Protein AF-A0A2R8VI80-F1 (afdb_monomer_lite)

Organism: Mus musculus (NCBI:txid10090)

pLDDT: mean 81.2, std 18.63, range [37.41, 98.62]

Radi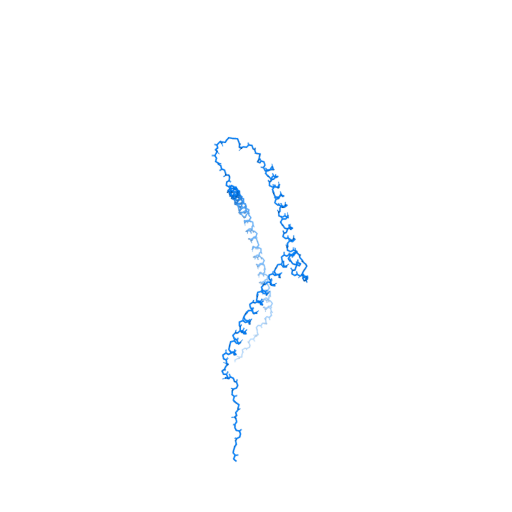us of gyration: 52.63 Å; chains: 1; bounding box: 128×107×123 Å

Foldseek 3Di:
DDDPDDDPPDPPDDPQDPVNVVVVVVVVVVVVVVVVVVVVVVVVVVVLVVLQVVFDDDPPDDDDSVRSVVSSVVVVVVVVVVVVVVVVVVVVVVVVCCVVVPPDVPPPDDDDDDDDDDDPCPVVVVVVVVVVVVVVVVVVVVVVVVVVVVVVVVVVVVVCVVCVVVVVVVVVVVVVVVVVVVVVVVVVVVVVVVVVVVVVVVPDDDDDDDDDDD

Sequence (214 aa):
MPGASVLYTDLANIPLTPETQRDQERRIRREIANSNERRRMQSINAGFQSLKTLIPHTDGEKLSKAAILQQTAEYIFSLEQEKTRLLQQNTQLKRFIQELSGSSPKRRRAEDKDEGIGSPDIWEDEKAEDLRREMIELRQQLDKERSVRMMLEEQVRSLEAHMYPEKLKVIAQQVQLQQQQEQVRLLHQEKLEREQQHLRTQLLPPPAPTHHPT

InterPro domains:
  IPR011598 Myc-type, basic helix-loop-helix (bHLH) domain [PF00010] (29-79)
  IPR011598 Myc-type, basic helix-loop-helix (bHLH) domain [PS50888] (28-79)
  IPR011598 Myc-type, basic helix-loop-helix (bHLH) domain [SM00353] (34-85)
  IPR036638 Helix-loop-helix DNA-binding domain superfamily [G3DSA:4.10.280.10] (28-104)
  IPR036638 Helix-loop-helix DNA-binding domain superfamily [SSF47459] (26-100)
  IPR052207 Max-like/E-box-binding transcription factors [PTHR15741] (19-191)

Secondary structure (DSSP, 8-state):
----------GGGPPPPHHHHHHHHHHHHHHHHHHHHHHHHHHHHHHHHHHHHHS---TT----HHHHHHHHHHHHHHHHHHHHHHHHHHHHHHHHHHHHTT--S--------------TTHHHHHHHHHHHHHHHHHHHHHHHHHHHHHHHHHHHHHHHHHHHHHHHHHHHHHHHHHHHHHHHHHHHHHHHHHHHHHHHHHTSPPPPP-PPP-

Structure (mmCIF, N/CA/C/O backbone):
data_AF-A0A2R8VI80-F1
#
_entry.id   AF-A0A2R8VI80-F1
#
loop_
_atom_site.group_PDB
_atom_site.id
_atom_site.type_symbol
_atom_site.label_atom_id
_atom_site.label_alt_id
_atom_site.label_comp_id
_atom_site.label_asym_id
_atom_site.label_entity_id
_atom_site.label_seq_id
_atom_site.pdbx_PDB_ins_code
_atom_site.Cartn_x
_atom_site.Cartn_y
_atom_site.Cartn_z
_atom_site.occupancy
_atom_site.B_iso_or_equiv
_atom_site.auth_seq_id
_atom_site.auth_comp_id
_atom_site.auth_asym_id
_atom_site.auth_atom_id
_atom_site.pdbx_PDB_model_num
ATOM 1 N N . MET A 1 1 ? 24.865 -42.168 -76.316 1.00 37.41 1 MET A N 1
ATOM 2 C CA . MET A 1 1 ? 25.932 -42.135 -75.293 1.00 37.41 1 MET A CA 1
ATOM 3 C C . MET A 1 1 ? 25.590 -41.059 -74.264 1.00 37.41 1 MET A C 1
ATOM 5 O O . MET A 1 1 ? 24.918 -40.109 -74.644 1.00 37.41 1 MET A O 1
ATOM 9 N N . PRO A 1 2 ? 25.900 -41.281 -72.980 1.00 47.97 2 PRO A N 1
ATOM 10 C CA . PRO A 1 2 ? 24.966 -41.099 -71.865 1.00 47.97 2 PRO A CA 1
ATOM 11 C C . PRO A 1 2 ? 25.239 -39.868 -70.981 1.00 47.97 2 PRO A C 1
ATOM 13 O O . PRO A 1 2 ? 26.355 -39.373 -70.933 1.00 47.97 2 PRO A O 1
ATOM 16 N N . GLY A 1 3 ? 24.210 -39.470 -70.222 1.00 48.09 3 GLY A N 1
ATOM 17 C CA . GLY A 1 3 ? 24.319 -39.111 -68.800 1.00 48.09 3 GLY A CA 1
ATOM 18 C C . GLY A 1 3 ? 24.975 -37.780 -68.424 1.00 48.09 3 GLY A C 1
ATOM 19 O O . GLY A 1 3 ? 26.157 -37.743 -68.105 1.00 48.09 3 GLY A O 1
ATOM 20 N N . ALA A 1 4 ? 24.173 -36.721 -68.281 1.00 48.31 4 ALA A N 1
ATOM 21 C CA . ALA A 1 4 ? 24.507 -35.607 -67.390 1.00 48.31 4 ALA A CA 1
ATOM 22 C C . ALA A 1 4 ? 23.927 -35.906 -65.997 1.00 48.31 4 ALA A C 1
ATOM 24 O O . ALA A 1 4 ? 22.873 -35.404 -65.608 1.00 48.31 4 ALA A O 1
ATOM 25 N N . SER A 1 5 ? 24.592 -36.807 -65.277 1.00 52.12 5 SER A N 1
ATOM 26 C CA . SER A 1 5 ? 24.318 -37.092 -63.871 1.00 52.12 5 SER A CA 1
ATOM 27 C C . SER A 1 5 ? 25.061 -36.087 -62.989 1.00 52.12 5 SER A C 1
ATOM 29 O O . SER A 1 5 ? 26.283 -36.038 -63.001 1.00 52.12 5 SER A O 1
ATOM 31 N N . VAL A 1 6 ? 24.278 -35.315 -62.232 1.00 55.53 6 VAL A N 1
ATOM 32 C CA . VAL A 1 6 ? 24.518 -34.872 -60.847 1.00 55.53 6 VAL A CA 1
ATOM 33 C C . VAL A 1 6 ? 25.923 -34.356 -60.506 1.00 55.53 6 VAL A C 1
ATOM 35 O O . VAL A 1 6 ? 26.818 -35.132 -60.201 1.00 55.53 6 VAL A O 1
ATOM 38 N N . LEU A 1 7 ? 26.040 -33.035 -60.354 1.00 49.44 7 LEU A N 1
ATOM 39 C CA . LEU A 1 7 ? 26.943 -32.415 -59.377 1.00 49.44 7 LEU A CA 1
ATOM 40 C C . LEU A 1 7 ? 26.192 -31.302 -58.631 1.00 49.44 7 LEU A C 1
ATOM 42 O O . LEU A 1 7 ? 26.477 -30.119 -58.781 1.00 49.44 7 LEU A O 1
ATOM 46 N N . TYR A 1 8 ? 25.206 -31.686 -57.815 1.00 45.94 8 TYR A N 1
ATOM 47 C CA . TYR A 1 8 ? 24.850 -30.883 -56.643 1.00 45.94 8 TYR A CA 1
ATOM 48 C C . TYR A 1 8 ? 25.925 -31.167 -55.591 1.00 45.94 8 TYR A C 1
ATOM 50 O O . TYR A 1 8 ? 25.788 -32.064 -54.766 1.00 45.94 8 TYR A O 1
ATOM 58 N N . THR A 1 9 ? 27.057 -30.478 -55.694 1.00 53.31 9 THR A N 1
ATOM 59 C CA . THR A 1 9 ? 28.090 -30.514 -54.659 1.00 53.31 9 THR A CA 1
ATOM 60 C C . THR A 1 9 ? 27.601 -29.725 -53.451 1.00 53.31 9 THR A C 1
ATOM 62 O O . THR A 1 9 ? 27.308 -28.534 -53.566 1.00 53.31 9 THR A O 1
ATOM 65 N N . ASP A 1 10 ? 27.518 -30.411 -52.312 1.00 50.94 10 ASP A N 1
ATOM 66 C CA . ASP A 1 10 ? 27.288 -29.891 -50.965 1.00 50.94 10 ASP A CA 1
ATOM 67 C C . ASP A 1 10 ? 28.039 -28.573 -50.695 1.00 50.94 10 ASP A C 1
ATOM 69 O O . ASP A 1 10 ? 29.215 -28.562 -50.331 1.00 50.94 10 ASP A O 1
ATOM 73 N N . LEU A 1 11 ? 27.337 -27.439 -50.785 1.00 53.38 11 LEU A N 1
ATOM 74 C CA . LEU A 1 11 ? 27.817 -26.145 -50.273 1.00 53.38 11 LEU A CA 1
ATOM 75 C C . LEU A 1 11 ? 27.832 -26.080 -48.733 1.00 53.38 11 LEU A C 1
ATOM 77 O O . LEU A 1 11 ? 28.237 -25.071 -48.161 1.00 53.38 11 LEU A O 1
ATOM 81 N N . ALA A 1 12 ? 27.387 -27.137 -48.050 1.00 55.59 12 ALA A N 1
ATOM 82 C CA . ALA A 1 12 ? 27.207 -27.156 -46.602 1.00 55.59 12 ALA A CA 1
ATOM 83 C C . ALA A 1 12 ? 28.490 -27.446 -45.803 1.00 55.59 12 ALA A C 1
ATOM 85 O O . ALA A 1 12 ? 28.441 -27.403 -44.577 1.00 55.59 12 ALA A O 1
ATOM 86 N N . ASN A 1 13 ? 29.625 -27.735 -46.455 1.00 53.22 13 ASN A N 1
ATOM 87 C CA . ASN A 1 13 ? 30.827 -28.190 -45.747 1.00 53.22 13 ASN A CA 1
ATOM 88 C C . ASN A 1 13 ? 32.146 -27.586 -46.260 1.00 53.22 13 ASN A C 1
ATOM 90 O O . ASN A 1 13 ? 33.187 -28.243 -46.251 1.00 53.22 13 ASN A O 1
ATOM 94 N N . ILE A 1 14 ? 32.122 -26.325 -46.706 1.00 63.19 14 ILE A N 1
ATOM 95 C CA . ILE A 1 14 ? 33.356 -25.573 -46.969 1.00 63.19 14 ILE A CA 1
ATOM 96 C C . ILE A 1 14 ? 33.983 -25.239 -45.605 1.00 63.19 14 ILE A C 1
ATOM 98 O O . ILE A 1 14 ? 33.348 -24.526 -44.822 1.00 63.19 14 ILE A O 1
ATOM 102 N N . PRO A 1 15 ? 35.196 -25.728 -45.279 1.00 59.28 15 PRO A N 1
ATOM 103 C CA . PRO A 1 15 ? 35.856 -25.371 -44.031 1.00 59.28 15 PRO A CA 1
ATOM 104 C C . PRO A 1 15 ? 36.034 -23.852 -43.984 1.00 59.28 15 PRO A C 1
ATOM 106 O O . PRO A 1 15 ? 36.714 -23.271 -44.831 1.00 59.28 15 PRO A O 1
ATOM 109 N N . LEU A 1 16 ? 35.385 -23.211 -43.005 1.00 60.22 16 LEU A N 1
ATOM 110 C CA . LEU A 1 16 ? 35.548 -21.786 -42.734 1.00 60.22 16 LEU A CA 1
ATOM 111 C C . LEU A 1 16 ? 37.045 -21.493 -42.626 1.00 60.22 16 LEU A C 1
ATOM 113 O O . LEU A 1 16 ? 37.738 -22.093 -41.800 1.00 60.22 16 LEU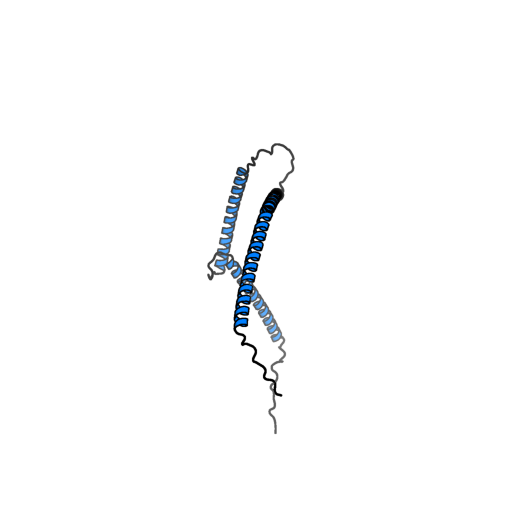 A O 1
ATOM 117 N N . THR A 1 17 ? 37.545 -20.580 -43.460 1.00 70.38 17 THR A N 1
ATOM 118 C CA . THR A 1 17 ? 38.925 -20.108 -43.346 1.00 70.38 17 THR A CA 1
ATOM 119 C C . THR A 1 17 ? 39.155 -19.599 -41.914 1.00 70.38 17 THR A C 1
ATOM 121 O O . THR A 1 17 ? 38.222 -19.058 -41.308 1.00 70.38 17 THR A O 1
ATOM 124 N N . PRO A 1 18 ? 40.366 -19.719 -41.340 1.00 72.81 18 PRO A N 1
ATOM 125 C CA . PRO A 1 18 ? 40.652 -19.257 -39.974 1.00 72.81 18 PRO A CA 1
ATOM 126 C C . PRO A 1 18 ? 40.250 -17.794 -39.720 1.00 72.81 18 PRO A C 1
ATOM 128 O O . PRO A 1 18 ? 39.972 -17.384 -38.597 1.00 72.81 18 PRO A O 1
ATOM 131 N N . GLU A 1 19 ? 40.196 -16.987 -40.776 1.00 71.25 19 GLU A N 1
ATOM 132 C CA . GLU A 1 19 ? 39.704 -15.615 -40.747 1.00 71.25 19 GLU A CA 1
ATOM 133 C C . GLU A 1 19 ? 38.183 -15.541 -40.544 1.00 71.25 19 GLU A C 1
ATOM 135 O O . GLU A 1 19 ? 37.725 -14.880 -39.614 1.00 71.25 19 GLU A O 1
ATOM 140 N N . THR A 1 20 ? 37.410 -16.331 -41.293 1.00 77.31 20 THR A N 1
ATOM 141 C CA . THR A 1 20 ? 35.951 -16.421 -41.122 1.00 77.31 20 THR A CA 1
ATOM 142 C C . THR A 1 20 ? 35.527 -17.060 -39.793 1.00 77.31 20 THR A C 1
ATOM 144 O O . THR A 1 20 ? 34.519 -16.646 -39.222 1.00 77.31 20 THR A O 1
ATOM 147 N N . GLN A 1 21 ? 36.315 -17.990 -39.232 1.00 82.00 21 GLN A N 1
ATOM 148 C CA . GLN A 1 21 ? 36.072 -18.532 -37.884 1.00 82.00 21 GLN A CA 1
ATOM 149 C C . GLN A 1 21 ? 36.236 -17.459 -36.799 1.00 82.00 21 GLN A C 1
ATOM 151 O O . GLN A 1 21 ? 35.388 -17.333 -35.914 1.00 82.00 21 GLN A O 1
ATOM 156 N N . ARG A 1 22 ? 37.287 -16.631 -36.892 1.00 84.06 22 ARG A N 1
ATOM 157 C CA . ARG A 1 22 ? 37.499 -15.498 -35.972 1.00 84.06 22 ARG A CA 1
ATOM 158 C C . ARG A 1 22 ? 36.383 -14.460 -36.087 1.00 84.06 22 ARG A C 1
ATOM 160 O O . ARG A 1 22 ? 35.964 -13.902 -35.072 1.00 84.06 22 ARG A O 1
ATOM 167 N N . ASP A 1 23 ? 35.876 -14.215 -37.290 1.00 89.56 23 ASP A N 1
ATOM 168 C CA . ASP A 1 23 ? 34.748 -13.304 -37.502 1.00 89.56 23 ASP A CA 1
ATOM 169 C C . ASP A 1 23 ? 33.430 -13.868 -36.963 1.00 89.56 23 ASP A C 1
ATOM 171 O O . ASP A 1 23 ? 32.660 -13.137 -36.331 1.00 89.56 23 ASP A O 1
ATOM 175 N N . GLN A 1 24 ? 33.193 -15.172 -37.121 1.00 91.62 24 GLN A N 1
ATOM 176 C CA . GLN A 1 24 ? 32.055 -15.861 -36.516 1.00 91.62 24 GLN A CA 1
ATOM 177 C C . GLN A 1 24 ? 32.124 -15.804 -34.985 1.00 91.62 24 GLN A C 1
ATOM 179 O O . GLN A 1 24 ? 31.128 -15.485 -34.338 1.00 91.62 24 GLN A O 1
ATOM 184 N N . GLU A 1 25 ? 33.298 -16.013 -34.390 1.00 94.06 25 GLU A N 1
ATOM 185 C CA . GLU A 1 25 ? 33.482 -15.899 -32.943 1.00 94.06 25 GLU A CA 1
ATOM 186 C C . GLU A 1 25 ? 33.261 -14.461 -32.447 1.00 94.06 25 GLU A C 1
ATOM 188 O O . GLU A 1 25 ? 32.567 -14.235 -31.450 1.00 94.06 25 GLU A O 1
ATOM 193 N N . ARG A 1 26 ? 33.776 -13.455 -33.169 1.00 95.25 26 ARG A N 1
ATOM 194 C CA . ARG A 1 26 ? 33.495 -12.038 -32.875 1.00 95.25 26 ARG A CA 1
ATOM 195 C C . ARG A 1 26 ? 32.004 -11.737 -32.951 1.00 95.25 26 ARG A C 1
ATOM 197 O O . ARG A 1 26 ? 31.494 -11.000 -32.107 1.00 95.25 26 ARG A O 1
ATOM 204 N N . ARG A 1 27 ? 31.302 -12.294 -33.938 1.00 96.00 27 ARG A N 1
ATOM 205 C CA . ARG A 1 27 ? 29.853 -12.144 -34.089 1.00 96.00 27 ARG A CA 1
ATOM 206 C C . ARG A 1 27 ? 29.105 -12.769 -32.913 1.00 96.00 27 ARG A C 1
ATOM 208 O O . ARG A 1 27 ? 28.294 -12.077 -32.306 1.00 96.00 27 ARG A O 1
ATOM 215 N N . ILE A 1 28 ? 29.447 -13.997 -32.524 1.00 96.56 28 ILE A N 1
ATOM 216 C CA . ILE A 1 28 ? 28.847 -14.682 -31.368 1.00 96.56 28 ILE A CA 1
ATOM 217 C C . ILE A 1 28 ? 29.059 -13.868 -30.085 1.00 96.56 28 ILE A C 1
ATOM 219 O O . ILE A 1 28 ? 28.111 -13.625 -29.339 1.00 96.56 28 ILE A O 1
ATOM 223 N N . ARG A 1 29 ? 30.275 -13.361 -29.837 1.00 97.38 29 ARG A N 1
ATOM 224 C CA . ARG A 1 29 ? 30.560 -12.515 -28.662 1.00 97.38 29 ARG A CA 1
ATOM 225 C C . ARG A 1 29 ? 29.697 -11.249 -28.637 1.00 97.38 29 ARG A C 1
ATOM 227 O O . ARG A 1 29 ? 29.176 -10.886 -27.582 1.00 97.38 29 ARG A O 1
ATOM 234 N N . ARG A 1 30 ? 29.505 -10.594 -29.789 1.00 97.50 30 ARG A N 1
ATOM 235 C CA . ARG A 1 30 ? 28.609 -9.429 -29.909 1.00 97.50 30 ARG A CA 1
ATOM 236 C C . ARG A 1 30 ? 27.149 -9.807 -29.666 1.00 97.50 30 ARG A C 1
ATOM 238 O O . ARG A 1 30 ? 26.444 -9.074 -28.981 1.00 97.50 30 ARG A O 1
ATOM 245 N N . GLU A 1 31 ? 26.692 -10.941 -30.188 1.00 97.62 31 GLU A N 1
ATOM 246 C CA . GLU A 1 31 ? 25.321 -11.425 -29.992 1.00 97.62 31 GLU A CA 1
ATOM 247 C C . GLU A 1 31 ? 25.033 -11.733 -28.514 1.00 97.62 31 GLU A C 1
ATOM 249 O O . GLU A 1 31 ? 23.993 -11.323 -27.995 1.00 97.62 31 GLU A O 1
ATOM 254 N N . ILE A 1 32 ? 25.983 -12.348 -27.802 1.00 97.38 32 ILE A N 1
ATOM 255 C CA . ILE A 1 32 ? 25.888 -12.584 -26.354 1.00 97.38 32 ILE A CA 1
ATOM 256 C C . ILE A 1 32 ? 25.825 -11.257 -25.588 1.00 97.38 32 ILE A C 1
ATOM 258 O O . ILE A 1 32 ? 24.958 -11.092 -24.728 1.00 97.38 32 ILE A O 1
ATOM 262 N N . ALA A 1 33 ? 26.694 -10.294 -25.914 1.00 98.12 33 ALA A N 1
ATOM 263 C CA . ALA A 1 33 ? 26.689 -8.975 -25.277 1.00 98.12 33 ALA A CA 1
ATOM 264 C C . ALA A 1 33 ? 25.355 -8.235 -25.497 1.00 98.12 33 ALA A C 1
ATOM 266 O O . ALA A 1 33 ? 24.762 -7.727 -24.546 1.00 98.12 33 ALA A O 1
ATOM 267 N N . ASN A 1 34 ? 24.829 -8.251 -26.725 1.00 98.56 34 ASN A N 1
ATOM 268 C CA . ASN A 1 34 ? 23.541 -7.641 -27.066 1.00 98.56 34 ASN A CA 1
ATOM 269 C C . ASN A 1 34 ? 22.368 -8.323 -26.351 1.00 98.56 34 ASN A C 1
ATOM 271 O O . ASN A 1 34 ? 21.439 -7.658 -25.889 1.00 98.56 34 ASN A O 1
ATOM 275 N N . SER A 1 35 ? 22.403 -9.654 -26.255 1.00 98.50 35 SER A N 1
ATOM 276 C CA . SER A 1 35 ? 21.412 -10.437 -25.514 1.00 98.50 35 SER A CA 1
ATOM 277 C C . SER A 1 35 ? 21.417 -10.078 -24.024 1.00 98.50 35 SER A C 1
ATOM 279 O O . SER A 1 35 ? 20.357 -9.873 -23.425 1.00 98.50 35 SER A O 1
ATOM 281 N N . ASN A 1 36 ? 22.606 -9.913 -23.437 1.00 98.56 36 ASN A N 1
ATOM 282 C CA . ASN A 1 36 ? 22.758 -9.497 -22.048 1.00 98.56 36 ASN A CA 1
ATOM 283 C C . ASN A 1 36 ? 22.201 -8.081 -21.810 1.00 98.56 36 ASN A C 1
ATOM 285 O O . ASN A 1 36 ? 21.366 -7.902 -20.923 1.00 98.56 36 ASN A O 1
ATOM 289 N N . GLU A 1 37 ? 22.540 -7.099 -22.654 1.00 98.44 37 GLU A N 1
ATOM 290 C CA . GLU A 1 37 ? 22.018 -5.732 -22.492 1.00 98.44 37 GLU A CA 1
ATOM 291 C C . GLU A 1 37 ? 20.495 -5.670 -22.664 1.00 98.44 37 GLU A C 1
ATOM 293 O O . GLU A 1 37 ? 19.808 -4.972 -21.917 1.00 98.44 37 GLU A O 1
ATOM 298 N N . ARG A 1 38 ? 19.924 -6.462 -23.583 1.00 98.62 38 ARG A N 1
ATOM 299 C CA . ARG A 1 38 ? 18.464 -6.572 -23.718 1.00 98.62 38 ARG A CA 1
ATOM 300 C C . ARG A 1 38 ? 17.825 -7.070 -22.423 1.00 98.62 38 ARG A C 1
ATOM 302 O O . ARG A 1 38 ? 16.834 -6.490 -21.981 1.00 98.62 38 ARG A O 1
ATOM 309 N N . ARG A 1 39 ? 18.394 -8.107 -21.804 1.00 98.62 39 ARG A N 1
ATOM 310 C CA . ARG A 1 39 ? 17.915 -8.643 -20.522 1.00 98.62 39 ARG A CA 1
ATOM 311 C C . ARG A 1 39 ? 18.034 -7.605 -19.406 1.00 98.62 39 ARG A C 1
ATOM 313 O O . ARG A 1 39 ? 17.084 -7.411 -18.650 1.00 98.62 39 ARG A O 1
ATOM 320 N N . ARG A 1 40 ? 19.167 -6.903 -19.327 1.00 98.56 40 ARG A N 1
ATOM 321 C CA . ARG A 1 40 ? 19.378 -5.807 -18.374 1.00 98.56 40 ARG A CA 1
ATOM 322 C C . ARG A 1 40 ? 18.312 -4.723 -18.540 1.00 98.56 40 ARG A C 1
ATOM 324 O O . ARG A 1 40 ? 17.666 -4.349 -17.564 1.00 98.56 40 ARG A O 1
ATOM 331 N N . MET A 1 41 ? 18.070 -4.272 -19.770 1.00 98.50 41 MET A N 1
ATOM 332 C CA . MET A 1 41 ? 17.074 -3.242 -20.067 1.00 98.50 41 MET A CA 1
ATOM 333 C C . MET A 1 41 ? 15.644 -3.701 -19.749 1.00 98.50 41 MET A C 1
ATOM 335 O O . MET A 1 41 ? 14.851 -2.915 -19.233 1.00 98.50 41 MET A O 1
ATOM 339 N N . GLN A 1 42 ? 15.310 -4.971 -20.005 1.00 98.38 42 GLN A N 1
ATOM 340 C CA . GLN A 1 42 ? 14.025 -5.565 -19.613 1.00 98.38 42 GLN A CA 1
ATOM 341 C C . GLN A 1 42 ? 13.834 -5.554 -18.094 1.00 98.38 42 GLN A C 1
ATOM 343 O O . GLN A 1 42 ? 12.780 -5.127 -17.631 1.00 98.38 42 GLN A O 1
ATOM 348 N N . SER A 1 43 ? 14.854 -5.954 -17.329 1.00 98.50 43 SER A N 1
ATOM 349 C CA . SER A 1 43 ? 14.819 -5.927 -15.861 1.00 98.50 43 SER A CA 1
ATOM 350 C C . SER A 1 43 ? 14.624 -4.506 -15.322 1.00 98.50 43 SER A C 1
ATOM 352 O O . SER A 1 43 ? 13.739 -4.264 -14.503 1.00 98.50 43 SER A O 1
ATOM 354 N N . ILE A 1 44 ? 15.367 -3.533 -15.860 1.00 98.25 44 ILE A N 1
ATOM 355 C CA . ILE A 1 44 ? 15.208 -2.118 -15.495 1.00 98.25 44 ILE A CA 1
ATOM 356 C C . ILE A 1 44 ? 13.783 -1.640 -15.798 1.00 98.25 44 ILE A C 1
ATOM 358 O O . ILE A 1 44 ? 13.149 -1.012 -14.954 1.00 98.25 44 ILE A O 1
ATOM 362 N N . ASN A 1 45 ? 13.255 -1.945 -16.986 1.00 97.88 45 ASN A N 1
ATOM 363 C CA . ASN A 1 45 ? 11.900 -1.546 -17.364 1.00 97.88 45 ASN A CA 1
ATOM 364 C C . ASN A 1 45 ? 10.833 -2.198 -16.475 1.00 97.88 45 ASN A C 1
ATOM 366 O O . ASN A 1 45 ? 9.868 -1.526 -16.125 1.00 97.88 45 ASN A O 1
ATOM 370 N N . ALA A 1 46 ? 11.014 -3.461 -16.081 1.00 98.12 46 ALA A N 1
ATOM 371 C CA . ALA A 1 46 ? 10.137 -4.123 -15.121 1.00 98.12 46 ALA A CA 1
ATOM 372 C C . ALA A 1 46 ? 10.166 -3.407 -13.761 1.00 98.12 46 ALA A C 1
ATOM 374 O O . ALA A 1 46 ? 9.110 -3.099 -13.218 1.00 98.12 46 ALA A O 1
ATOM 375 N N . GLY A 1 47 ? 11.355 -3.038 -13.270 1.00 98.19 47 GLY A N 1
ATOM 376 C CA . GLY A 1 47 ? 11.509 -2.250 -12.044 1.00 98.19 47 GLY A CA 1
ATOM 377 C C . GLY A 1 47 ? 10.764 -0.912 -12.087 1.00 98.19 47 GLY A C 1
ATOM 378 O O . GLY A 1 47 ? 10.085 -0.561 -11.126 1.00 98.19 47 GLY A O 1
ATOM 379 N N . PHE A 1 48 ? 10.807 -0.197 -13.218 1.00 97.94 48 PHE A N 1
ATOM 380 C CA . PHE A 1 48 ? 10.026 1.033 -13.405 1.00 97.94 48 PHE A CA 1
ATOM 381 C C . PHE A 1 48 ? 8.512 0.800 -13.341 1.00 97.94 48 PHE A C 1
ATOM 383 O O . PHE A 1 48 ? 7.802 1.639 -12.791 1.00 97.94 48 PHE A O 1
ATOM 390 N N . GLN A 1 49 ? 8.010 -0.314 -13.884 1.00 95.94 49 GLN A N 1
ATOM 391 C CA . GLN A 1 49 ? 6.582 -0.635 -13.795 1.00 95.94 49 GLN A CA 1
ATOM 392 C C . GLN A 1 49 ? 6.173 -0.964 -12.361 1.00 95.94 49 GLN A C 1
ATOM 394 O O . GLN A 1 49 ? 5.174 -0.433 -11.887 1.00 95.94 49 GLN A O 1
ATOM 399 N N . SER A 1 50 ? 6.968 -1.760 -11.641 1.00 96.81 50 SER A N 1
ATOM 400 C CA . SER A 1 50 ? 6.712 -2.034 -10.223 1.00 96.81 50 SER A CA 1
ATOM 401 C C . SER A 1 50 ? 6.723 -0.751 -9.396 1.00 96.81 50 SER A C 1
ATOM 403 O O . SER A 1 50 ? 5.813 -0.522 -8.607 1.00 96.81 50 SER A O 1
ATOM 405 N N . LEU A 1 51 ? 7.702 0.131 -9.615 1.00 97.25 51 LEU A N 1
ATOM 406 C CA . LEU A 1 51 ? 7.784 1.399 -8.893 1.00 97.25 51 LEU A CA 1
ATOM 407 C C . LEU A 1 51 ? 6.560 2.282 -9.148 1.00 97.25 51 LEU A C 1
ATOM 409 O O . LEU A 1 51 ? 5.998 2.842 -8.212 1.00 97.25 51 LEU A O 1
ATOM 413 N N . LYS A 1 52 ? 6.107 2.345 -10.403 1.00 96.31 52 LYS A N 1
ATOM 414 C CA . LYS A 1 52 ? 4.900 3.078 -10.777 1.00 96.31 52 LYS A CA 1
ATOM 415 C C . LYS A 1 52 ? 3.679 2.614 -9.978 1.00 96.31 52 LYS A C 1
ATOM 417 O O . LYS A 1 52 ? 2.925 3.453 -9.517 1.00 96.31 52 LYS A O 1
ATOM 422 N N . THR A 1 53 ? 3.506 1.312 -9.750 1.00 95.00 53 THR A N 1
ATOM 423 C CA . THR A 1 53 ? 2.355 0.800 -8.973 1.00 95.00 53 THR A CA 1
ATOM 424 C C . THR A 1 53 ? 2.335 1.212 -7.496 1.00 95.00 53 THR A C 1
ATOM 426 O O . THR A 1 53 ? 1.288 1.113 -6.866 1.00 95.00 53 THR A O 1
ATOM 429 N N . LEU A 1 54 ? 3.460 1.674 -6.939 1.00 95.69 54 LEU A N 1
ATOM 430 C CA . LEU A 1 54 ? 3.584 2.046 -5.523 1.00 95.69 54 LEU A CA 1
ATOM 431 C C . LEU A 1 54 ? 3.371 3.539 -5.260 1.00 95.69 54 LEU A C 1
ATOM 433 O O . LEU A 1 54 ? 3.199 3.936 -4.107 1.00 95.69 54 LEU A O 1
ATOM 437 N N . ILE A 1 55 ? 3.417 4.364 -6.305 1.00 95.50 55 ILE A N 1
ATOM 438 C CA . ILE A 1 55 ? 3.188 5.805 -6.202 1.00 95.50 55 ILE A CA 1
ATOM 439 C C . ILE A 1 55 ? 1.715 6.125 -6.486 1.00 95.50 55 ILE A C 1
ATOM 441 O O . ILE A 1 55 ? 1.101 5.449 -7.312 1.00 95.50 55 ILE A O 1
ATOM 445 N N . PRO A 1 56 ? 1.119 7.142 -5.844 1.00 94.38 56 PRO A N 1
ATOM 446 C CA . PRO A 1 56 ? -0.239 7.574 -6.161 1.00 94.38 56 PRO A CA 1
ATOM 447 C C . PRO A 1 56 ? -0.328 8.081 -7.608 1.00 94.38 56 PRO A C 1
ATOM 449 O O . PRO A 1 56 ? 0.318 9.061 -7.964 1.00 94.38 56 PRO A O 1
ATOM 452 N N . HIS A 1 57 ? -1.119 7.414 -8.445 1.00 91.00 57 HIS A N 1
ATOM 453 C CA . HIS A 1 57 ? -1.382 7.801 -9.834 1.00 91.00 57 HIS A CA 1
ATOM 454 C C . HIS A 1 57 ? -2.719 7.208 -10.291 1.00 91.00 57 HIS A C 1
ATOM 456 O O . HIS A 1 57 ? -3.313 6.388 -9.587 1.00 91.00 57 HIS A O 1
ATOM 462 N N . THR A 1 58 ? -3.210 7.621 -11.458 1.00 87.75 58 THR A N 1
ATOM 463 C CA . THR A 1 58 ? -4.459 7.075 -12.008 1.00 87.75 58 THR A CA 1
ATOM 464 C C . THR A 1 58 ? -4.211 5.808 -12.832 1.00 87.75 58 THR A C 1
ATOM 466 O O . THR A 1 58 ? -3.226 5.703 -13.572 1.00 87.75 58 THR A O 1
ATOM 469 N N . ASP A 1 59 ? -5.106 4.821 -12.723 1.00 77.94 59 ASP A N 1
ATOM 470 C CA . ASP A 1 59 ? -4.993 3.579 -13.490 1.00 77.94 59 ASP A CA 1
ATOM 471 C C . ASP A 1 59 ? -5.019 3.864 -14.997 1.00 77.94 59 ASP A C 1
ATOM 473 O O . ASP A 1 59 ? -5.890 4.556 -15.521 1.00 77.94 59 ASP A O 1
ATOM 477 N N . GLY A 1 60 ? -4.030 3.325 -15.713 1.00 80.31 60 GLY A N 1
ATOM 478 C CA . GLY A 1 60 ? -3.863 3.558 -17.151 1.00 80.31 60 GLY A CA 1
ATOM 479 C C . GLY A 1 60 ? -3.110 4.843 -17.523 1.00 80.31 60 GLY A C 1
ATOM 480 O O . GLY A 1 60 ? -2.804 5.042 -18.701 1.00 80.31 60 GLY A O 1
ATOM 481 N N . GLU A 1 61 ? -2.723 5.677 -16.555 1.00 89.62 61 GLU A N 1
ATOM 482 C CA . GLU A 1 61 ? -1.926 6.882 -16.798 1.00 89.62 61 GLU A CA 1
ATOM 483 C C . GLU A 1 61 ? -0.539 6.548 -17.354 1.00 89.62 61 GLU A C 1
ATOM 485 O O . GLU A 1 61 ? 0.140 5.636 -16.881 1.00 89.62 61 GLU A O 1
ATOM 490 N N . LYS A 1 62 ? -0.067 7.282 -18.365 1.00 92.25 62 LYS A N 1
ATOM 491 C CA . LYS A 1 62 ? 1.262 7.059 -18.953 1.00 92.25 62 LYS A CA 1
ATOM 492 C C . LYS A 1 62 ? 2.289 8.000 -18.331 1.00 92.25 62 LYS A C 1
ATOM 494 O O . LYS A 1 62 ? 2.438 9.133 -18.771 1.00 92.25 62 LYS A O 1
ATOM 499 N N . LEU A 1 63 ? 3.046 7.493 -17.360 1.00 93.75 63 LEU A N 1
ATOM 500 C CA . LEU A 1 63 ? 4.160 8.219 -16.750 1.00 93.75 63 LEU A CA 1
ATOM 501 C C . LEU A 1 63 ? 5.484 7.918 -17.463 1.00 93.75 63 LEU A C 1
ATOM 503 O O . LEU A 1 63 ? 5.787 6.772 -17.806 1.00 93.75 63 LEU A O 1
ATOM 507 N N . SER A 1 64 ? 6.289 8.960 -17.677 1.00 96.94 64 SER A N 1
ATOM 508 C CA . SER A 1 64 ? 7.662 8.817 -18.166 1.00 96.94 64 SER A CA 1
ATOM 509 C C . SER A 1 64 ? 8.582 8.299 -17.053 1.00 96.94 64 SER A C 1
ATOM 511 O O . SER A 1 64 ? 8.273 8.428 -15.870 1.00 96.94 64 SER A O 1
ATOM 513 N N . LYS A 1 65 ? 9.756 7.751 -17.405 1.00 97.62 65 LYS A N 1
ATOM 514 C CA . LYS A 1 65 ? 10.745 7.298 -16.405 1.00 97.62 65 LYS A CA 1
ATOM 515 C C . LYS A 1 65 ? 11.161 8.422 -15.452 1.00 97.62 65 LYS A C 1
ATOM 517 O O . LYS A 1 65 ? 11.263 8.192 -14.255 1.00 97.62 65 LYS A O 1
ATOM 522 N N . ALA A 1 66 ? 11.364 9.631 -15.976 1.00 97.94 66 ALA A N 1
ATOM 523 C CA . ALA A 1 66 ? 11.697 10.797 -15.163 1.00 97.94 66 ALA A CA 1
ATOM 524 C C . ALA A 1 66 ? 10.546 11.179 -14.220 1.00 97.94 66 ALA A C 1
ATOM 526 O O . ALA A 1 66 ? 10.792 11.423 -13.045 1.00 97.94 66 ALA A O 1
ATOM 527 N N . ALA A 1 67 ? 9.300 11.156 -14.706 1.00 97.44 67 ALA A N 1
ATOM 528 C CA . ALA A 1 67 ? 8.131 11.440 -13.876 1.00 97.44 67 ALA A CA 1
ATOM 529 C C . ALA A 1 67 ? 7.966 10.412 -12.749 1.00 97.44 67 ALA A C 1
ATOM 531 O O . ALA A 1 67 ? 7.740 10.806 -11.612 1.00 97.44 67 ALA A O 1
ATOM 532 N N . ILE A 1 68 ? 8.151 9.116 -13.036 1.00 97.88 68 ILE A N 1
ATOM 533 C CA . ILE A 1 68 ? 8.113 8.059 -12.013 1.00 97.88 68 ILE A CA 1
ATOM 534 C C . ILE A 1 68 ? 9.156 8.338 -10.926 1.00 97.88 68 ILE A C 1
ATOM 536 O O . ILE A 1 68 ? 8.821 8.292 -9.748 1.00 97.88 68 ILE A O 1
ATOM 540 N N . LEU A 1 69 ? 10.401 8.657 -11.297 1.00 98.44 69 LEU A N 1
ATOM 541 C CA . LEU A 1 69 ? 11.458 8.950 -10.320 1.00 98.44 69 LEU A CA 1
ATOM 542 C C . LEU A 1 69 ? 11.146 10.199 -9.489 1.00 98.44 69 LEU A C 1
ATOM 544 O O . LEU A 1 69 ? 11.303 10.166 -8.272 1.00 98.44 69 LEU A O 1
ATOM 548 N N . GLN A 1 70 ? 10.677 11.267 -10.135 1.00 98.00 70 GLN A N 1
ATOM 549 C CA . GLN A 1 70 ? 10.340 12.522 -9.469 1.00 98.00 70 GLN A CA 1
ATOM 550 C C . GLN A 1 70 ? 9.185 12.338 -8.476 1.00 98.00 70 GLN A C 1
ATOM 552 O O . GLN A 1 70 ? 9.337 12.647 -7.297 1.00 98.00 70 GLN A O 1
ATOM 557 N N . GLN A 1 71 ? 8.070 11.751 -8.923 1.00 97.56 71 GLN A N 1
ATOM 558 C CA . GLN A 1 71 ? 6.913 11.479 -8.068 1.00 97.56 71 GLN A CA 1
ATOM 559 C C . GLN A 1 71 ? 7.261 10.511 -6.936 1.00 97.56 71 GLN A C 1
ATOM 561 O O . GLN A 1 71 ? 6.787 10.679 -5.820 1.00 97.56 71 GLN A O 1
ATOM 566 N N . THR A 1 72 ? 8.126 9.523 -7.188 1.00 98.31 72 THR A N 1
ATOM 567 C CA . THR A 1 72 ? 8.619 8.625 -6.132 1.00 98.31 72 THR A CA 1
ATOM 568 C C . THR A 1 72 ? 9.376 9.401 -5.059 1.00 98.31 72 THR A C 1
ATOM 570 O O . THR A 1 72 ? 9.121 9.197 -3.876 1.00 98.31 72 THR A O 1
ATOM 573 N N . ALA A 1 73 ? 10.297 10.286 -5.447 1.00 98.38 73 ALA A N 1
ATOM 574 C CA . ALA A 1 73 ? 11.077 11.072 -4.494 1.00 98.38 73 ALA A CA 1
ATOM 575 C C . ALA A 1 73 ? 10.184 12.006 -3.662 1.00 98.38 73 ALA A C 1
ATOM 577 O O . ALA A 1 73 ? 10.313 12.059 -2.439 1.00 98.38 73 ALA A O 1
ATOM 578 N N . GLU A 1 74 ? 9.238 12.687 -4.311 1.00 97.88 74 GLU A N 1
ATOM 579 C CA . GLU A 1 74 ? 8.246 13.536 -3.643 1.00 97.88 74 GLU A CA 1
ATOM 580 C C . GLU A 1 74 ? 7.358 12.729 -2.692 1.00 97.88 74 GLU A C 1
ATOM 582 O O . GLU A 1 74 ? 7.115 13.148 -1.558 1.00 97.88 74 GLU A O 1
ATOM 587 N N . TYR A 1 75 ? 6.920 11.541 -3.116 1.00 98.38 75 TYR A N 1
ATOM 588 C CA . TYR A 1 75 ? 6.077 10.681 -2.300 1.00 98.38 75 TYR A CA 1
ATOM 589 C C . TYR A 1 75 ? 6.824 10.157 -1.070 1.00 98.38 75 TYR A C 1
ATOM 591 O O . TYR A 1 75 ? 6.296 10.255 0.036 1.00 98.38 75 TYR A O 1
ATOM 599 N N . ILE A 1 76 ? 8.075 9.707 -1.217 1.00 98.38 76 ILE A N 1
ATOM 600 C CA . ILE A 1 76 ? 8.928 9.320 -0.079 1.00 98.38 76 ILE A CA 1
ATOM 601 C C . ILE A 1 76 ? 9.060 10.486 0.907 1.00 98.38 76 ILE A C 1
ATOM 603 O O . ILE A 1 76 ? 8.787 10.312 2.093 1.00 98.38 76 ILE A O 1
ATOM 607 N N . PHE A 1 77 ? 9.385 11.687 0.422 1.00 98.50 77 PHE A N 1
ATOM 608 C CA . PHE A 1 77 ? 9.507 12.873 1.272 1.00 98.50 77 PHE A CA 1
ATOM 609 C C . PHE A 1 77 ? 8.193 13.218 1.996 1.00 98.50 77 PHE A C 1
ATOM 611 O O . PHE A 1 77 ? 8.200 13.632 3.159 1.00 98.50 77 PHE A O 1
ATOM 618 N N . SER A 1 78 ? 7.045 13.041 1.338 1.00 98.12 78 SER A N 1
ATOM 619 C CA . SER A 1 78 ? 5.734 13.247 1.964 1.00 98.12 78 SER A CA 1
ATOM 620 C C . SER A 1 78 ? 5.453 12.225 3.073 1.00 98.12 78 SER A C 1
ATOM 622 O O . SER A 1 78 ? 5.065 12.612 4.177 1.00 98.12 78 SER A O 1
ATOM 624 N N . LEU A 1 79 ? 5.751 10.943 2.830 1.00 98.38 79 LEU A N 1
ATOM 625 C CA . LEU A 1 79 ? 5.587 9.865 3.806 1.00 98.38 79 LEU A CA 1
ATOM 626 C C . LEU A 1 79 ? 6.511 10.049 5.016 1.00 98.38 79 LEU A C 1
ATOM 628 O O . LEU A 1 79 ? 6.115 9.777 6.149 1.00 98.38 79 LEU A O 1
ATOM 632 N N . GLU A 1 80 ? 7.735 10.536 4.812 1.00 98.31 80 GLU A N 1
ATOM 633 C CA . GLU A 1 80 ? 8.680 10.826 5.897 1.00 98.31 80 GLU A CA 1
ATOM 634 C C . GLU A 1 80 ? 8.196 11.967 6.805 1.00 98.31 80 GLU A C 1
ATOM 636 O O . GLU A 1 80 ? 8.280 11.874 8.040 1.00 98.31 80 GLU A O 1
ATOM 641 N N . GLN A 1 81 ? 7.639 13.026 6.214 1.00 97.88 81 GLN A N 1
ATOM 642 C CA . GLN A 1 81 ? 7.031 14.124 6.967 1.00 97.88 81 GLN A CA 1
ATOM 643 C C . GLN A 1 81 ? 5.796 13.654 7.738 1.00 97.88 81 GLN A C 1
ATOM 645 O O . GLN A 1 81 ? 5.653 13.962 8.925 1.00 97.88 81 GLN A O 1
ATOM 650 N N . GLU A 1 82 ? 4.927 12.869 7.099 1.00 97.88 82 GLU A N 1
ATOM 651 C CA . GLU A 1 82 ? 3.732 12.323 7.738 1.00 97.88 82 GLU A CA 1
ATOM 652 C C . GLU A 1 82 ? 4.089 11.381 8.892 1.00 97.88 82 GLU A C 1
ATOM 654 O O . GLU A 1 82 ? 3.559 11.531 9.994 1.00 97.88 82 GLU A O 1
ATOM 659 N N . LYS A 1 83 ? 5.069 10.491 8.704 1.00 97.88 83 LYS A N 1
ATOM 660 C CA . LYS A 1 83 ? 5.612 9.639 9.770 1.00 97.88 83 LYS A CA 1
ATOM 661 C C . LYS A 1 83 ? 6.077 10.468 10.964 1.00 97.88 83 LYS A C 1
ATOM 663 O O . LYS A 1 83 ? 5.741 10.146 12.103 1.00 97.88 83 LYS A O 1
ATOM 668 N N . THR A 1 84 ? 6.831 11.539 10.722 1.00 97.12 84 THR A N 1
ATOM 669 C CA . THR A 1 84 ? 7.320 12.427 11.789 1.00 97.12 84 THR A CA 1
ATOM 670 C C . THR A 1 84 ? 6.161 13.088 12.537 1.00 97.12 84 THR A C 1
ATOM 672 O O . THR A 1 84 ? 6.140 13.089 13.770 1.00 97.12 84 THR A O 1
ATOM 675 N N . ARG A 1 85 ? 5.155 13.585 11.811 1.00 98.25 85 ARG A N 1
ATOM 676 C CA . ARG A 1 85 ? 3.946 14.179 12.397 1.00 98.25 85 ARG A CA 1
ATOM 677 C C . ARG A 1 85 ? 3.167 13.167 13.245 1.00 98.25 85 ARG A C 1
ATOM 679 O O . ARG A 1 85 ? 2.815 13.473 14.384 1.00 98.25 85 ARG A O 1
ATOM 686 N N . LEU A 1 86 ? 2.945 11.957 12.731 1.00 97.94 86 LEU A N 1
ATOM 687 C CA . LEU A 1 86 ? 2.244 10.885 13.444 1.00 97.94 86 LEU A CA 1
ATOM 688 C C . LEU A 1 86 ? 3.004 10.437 14.700 1.00 97.94 86 LEU A C 1
ATOM 690 O O . LEU A 1 86 ? 2.390 10.171 15.732 1.00 97.94 86 LEU A O 1
ATOM 694 N N . LEU A 1 87 ? 4.338 10.388 14.659 1.00 97.19 87 LEU A N 1
ATOM 695 C CA . LEU A 1 87 ? 5.162 10.088 15.835 1.00 97.19 87 LEU A CA 1
ATOM 696 C C . LEU A 1 87 ? 5.026 11.161 16.924 1.00 97.19 87 LEU A C 1
ATOM 698 O O . LEU A 1 87 ? 4.917 10.825 18.108 1.00 97.19 87 LEU A O 1
ATOM 702 N N . GLN A 1 88 ? 4.989 12.441 16.544 1.00 95.75 88 GLN A N 1
ATOM 703 C CA . GLN A 1 88 ? 4.755 13.541 17.484 1.00 95.75 88 GLN A CA 1
ATOM 704 C C . GLN A 1 88 ? 3.364 13.443 18.121 1.00 95.75 88 GLN A C 1
ATOM 706 O O . GLN A 1 88 ? 3.251 13.521 19.345 1.00 95.75 88 GLN A O 1
ATOM 7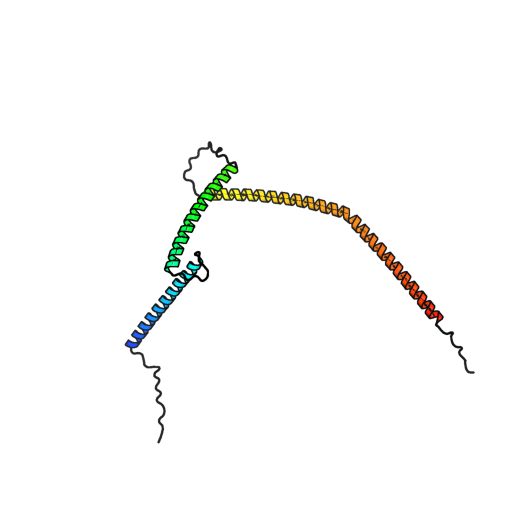11 N N . GLN A 1 89 ? 2.326 13.187 17.318 1.00 97.12 89 GLN A N 1
ATOM 712 C CA . GLN A 1 89 ? 0.963 12.981 17.814 1.00 97.12 89 GLN A CA 1
ATOM 713 C C . GLN A 1 89 ? 0.880 11.780 18.761 1.00 97.12 89 GLN A C 1
ATOM 715 O O . GLN A 1 89 ? 0.345 11.905 19.858 1.00 97.12 89 GLN A O 1
ATOM 720 N N . ASN A 1 90 ? 1.478 10.642 18.404 1.00 96.38 90 ASN A N 1
ATOM 721 C CA . ASN A 1 90 ? 1.524 9.467 19.277 1.00 96.38 90 ASN A CA 1
ATOM 722 C C . ASN A 1 90 ? 2.244 9.752 20.597 1.00 96.38 90 ASN A C 1
ATOM 724 O O . ASN A 1 90 ? 1.802 9.306 21.651 1.00 96.38 90 ASN A O 1
ATOM 728 N N . THR A 1 91 ? 3.337 10.513 20.563 1.00 93.88 91 THR A N 1
ATOM 729 C CA . THR A 1 91 ? 4.051 10.914 21.782 1.00 93.88 91 THR A CA 1
ATOM 730 C C . THR A 1 91 ? 3.169 11.786 22.676 1.00 93.88 91 THR A C 1
ATOM 732 O O . THR A 1 91 ? 3.137 11.585 23.888 1.00 93.88 91 THR A O 1
ATOM 735 N N . GLN A 1 92 ? 2.421 12.725 22.094 1.00 94.88 92 GLN A N 1
ATOM 736 C CA . GLN A 1 92 ? 1.471 13.560 22.832 1.00 94.88 92 GLN A CA 1
ATOM 737 C C . GLN A 1 92 ? 0.325 12.733 23.423 1.00 94.88 92 GLN A C 1
ATOM 739 O O . GLN A 1 92 ? 0.027 12.873 24.604 1.00 94.88 92 GLN A O 1
ATOM 744 N N . LEU A 1 93 ? -0.272 11.830 22.641 1.00 93.44 93 LEU A N 1
ATOM 745 C CA . LEU A 1 93 ? -1.341 10.946 23.109 1.00 93.44 93 LEU A CA 1
ATOM 746 C C . LEU A 1 93 ? -0.870 10.038 24.247 1.00 93.44 93 LEU A C 1
ATOM 748 O O . LEU A 1 93 ? -1.570 9.907 25.244 1.00 93.44 93 LEU A O 1
ATOM 752 N N . LYS A 1 94 ? 0.342 9.478 24.156 1.00 90.88 94 LYS A N 1
ATOM 753 C CA . LYS A 1 94 ? 0.940 8.700 25.252 1.00 90.88 94 LYS A CA 1
ATOM 754 C C . LYS A 1 94 ? 1.090 9.524 26.531 1.00 90.88 94 LYS A C 1
ATOM 756 O O . LYS A 1 94 ? 0.793 9.012 27.605 1.00 90.88 94 LYS A O 1
ATOM 761 N N . ARG A 1 95 ? 1.498 10.797 26.427 1.00 91.38 95 ARG A N 1
ATOM 762 C CA . ARG A 1 95 ? 1.567 11.708 27.584 1.00 91.38 95 ARG A CA 1
ATOM 763 C C . ARG A 1 95 ? 0.187 11.972 28.182 1.00 91.38 95 ARG A C 1
ATOM 765 O O . ARG A 1 95 ? 0.047 11.867 29.393 1.00 91.38 95 ARG A O 1
ATOM 772 N N . PHE A 1 96 ? -0.823 12.241 27.353 1.00 89.50 96 PHE A N 1
ATOM 773 C CA . PHE A 1 96 ? -2.198 12.411 27.831 1.00 89.50 96 PHE A CA 1
ATOM 774 C C . PHE A 1 96 ? -2.702 11.158 28.547 1.00 89.50 96 PHE A C 1
ATOM 776 O O . PHE A 1 96 ? -3.241 11.259 29.641 1.00 89.50 96 PHE A O 1
ATOM 783 N N . ILE A 1 97 ? -2.478 9.973 27.976 1.00 85.81 97 ILE A N 1
ATOM 784 C CA . ILE A 1 97 ? -2.868 8.706 28.605 1.00 85.81 97 ILE A CA 1
ATOM 785 C C . ILE A 1 97 ? -2.161 8.526 29.952 1.00 85.81 97 ILE A C 1
ATOM 787 O O . ILE A 1 97 ? -2.818 8.151 30.913 1.00 85.81 97 ILE A O 1
ATOM 791 N N . GLN A 1 98 ? -0.863 8.828 30.049 1.00 83.38 98 GLN A N 1
ATOM 792 C CA . GLN A 1 98 ? -0.109 8.759 31.306 1.00 83.38 98 GLN A CA 1
ATOM 793 C C . GLN A 1 98 ? -0.641 9.733 32.373 1.00 83.38 98 GLN A C 1
ATOM 795 O O . GLN A 1 98 ? -0.663 9.408 33.560 1.00 83.38 98 GLN A O 1
ATOM 800 N N . GLU A 1 99 ? -1.068 10.925 31.956 1.00 83.19 99 GLU A N 1
ATOM 801 C CA . GLU A 1 99 ? -1.665 11.935 32.832 1.00 83.19 99 GLU A CA 1
ATOM 802 C C . GLU A 1 99 ? -3.061 11.509 33.323 1.00 83.19 99 GLU A C 1
ATOM 804 O O . GLU A 1 99 ? -3.368 11.629 34.509 1.00 83.19 99 GLU A O 1
ATOM 809 N N . LEU A 1 100 ? -3.879 10.937 32.433 1.00 79.94 100 LEU A N 1
ATOM 810 C CA . LEU A 1 100 ? -5.228 10.434 32.719 1.00 79.94 100 LEU A CA 1
ATOM 811 C C . LEU A 1 100 ? -5.236 9.113 33.507 1.00 79.94 100 LEU A C 1
ATOM 813 O O . LEU A 1 100 ? -6.145 8.891 34.303 1.00 79.94 100 LEU A O 1
ATOM 817 N N . SER A 1 101 ? -4.236 8.246 33.326 1.00 75.31 101 SER A N 1
ATOM 818 C CA . SER A 1 101 ? -4.112 6.967 34.042 1.00 75.31 101 SER A CA 1
ATOM 819 C C . SER A 1 101 ? -3.615 7.115 35.484 1.00 75.31 101 SER A C 1
ATOM 821 O O . SER A 1 101 ? -3.459 6.123 36.194 1.00 75.31 101 SER A O 1
ATOM 823 N N . GLY A 1 102 ? -3.400 8.348 35.957 1.00 56.53 102 GLY A N 1
ATOM 824 C CA . GLY A 1 102 ? -3.166 8.633 37.371 1.00 56.53 102 GLY A CA 1
ATOM 825 C C . GLY A 1 102 ? -1.781 8.242 37.891 1.00 56.53 102 GLY A C 1
ATOM 826 O O . GLY A 1 102 ? -1.562 8.282 39.104 1.00 56.53 102 GLY A O 1
ATOM 827 N N . SER A 1 103 ? -0.813 7.932 37.022 1.00 51.06 103 SER A N 1
ATOM 828 C CA . SER A 1 103 ? 0.581 7.770 37.448 1.00 51.06 103 SER A CA 1
ATOM 829 C C . SER A 1 103 ? 1.220 9.139 37.701 1.00 51.06 103 SER A C 1
ATOM 831 O O . SER A 1 103 ? 2.033 9.638 36.924 1.00 51.06 103 SER A O 1
ATOM 833 N N . SER A 1 104 ? 0.856 9.754 38.826 1.00 43.69 104 SER A N 1
ATOM 834 C CA . SER A 1 104 ? 1.538 10.926 39.375 1.00 43.69 104 SER A CA 1
ATOM 835 C C . SER A 1 104 ? 3.042 10.613 39.516 1.00 43.69 104 SER A C 1
ATOM 837 O O . SER A 1 104 ? 3.382 9.653 40.217 1.00 43.69 104 SER A O 1
ATOM 839 N N . PRO A 1 105 ? 3.971 11.378 38.904 1.00 48.66 105 PRO A N 1
ATOM 840 C CA . PRO A 1 105 ? 5.414 11.164 39.043 1.00 48.66 105 PRO A CA 1
ATOM 841 C C . PRO A 1 105 ? 5.897 11.575 40.448 1.00 48.66 105 PRO A C 1
ATOM 843 O O . PRO A 1 105 ? 6.583 12.575 40.635 1.00 48.66 105 PRO A O 1
ATOM 846 N N . LYS A 1 106 ? 5.479 10.846 41.488 1.00 40.25 106 LYS A N 1
ATOM 847 C CA . LYS A 1 106 ? 5.779 11.153 42.896 1.00 40.25 106 LYS A CA 1
ATOM 848 C C . LYS A 1 106 ? 5.971 9.897 43.751 1.00 40.25 106 LYS A C 1
ATOM 850 O O . LYS A 1 106 ? 5.617 9.871 44.920 1.00 40.25 106 LYS A O 1
ATOM 855 N N . ARG A 1 107 ? 6.606 8.864 43.197 1.00 44.72 107 ARG 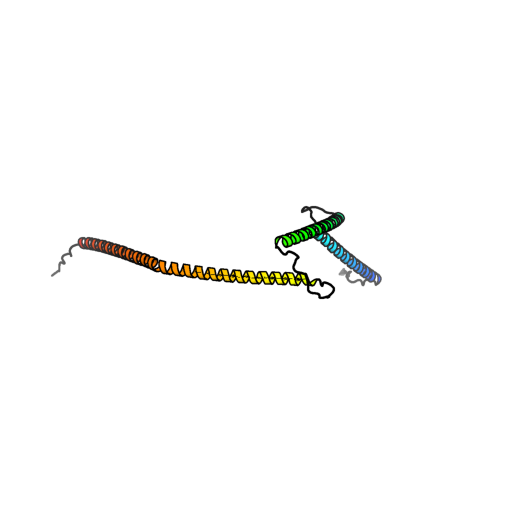A N 1
ATOM 856 C CA . ARG A 1 107 ? 7.272 7.802 43.976 1.00 44.72 107 ARG A CA 1
ATOM 857 C C . ARG A 1 107 ? 8.572 7.359 43.303 1.00 44.72 107 ARG A C 1
ATOM 859 O O . ARG A 1 107 ? 8.744 6.211 42.934 1.00 44.72 107 ARG A O 1
ATOM 866 N N . ARG A 1 108 ? 9.501 8.298 43.143 1.00 44.41 108 ARG A N 1
ATOM 867 C CA . ARG A 1 108 ? 10.941 8.006 43.074 1.00 44.41 108 ARG A CA 1
ATOM 868 C C . ARG A 1 108 ? 11.672 9.067 43.891 1.00 44.41 108 ARG A C 1
ATOM 870 O O . ARG A 1 108 ? 12.339 9.942 43.356 1.00 44.41 108 ARG A O 1
ATOM 877 N N . ARG A 1 109 ? 11.452 9.060 45.206 1.00 46.06 109 ARG A N 1
ATOM 878 C CA . ARG A 1 109 ? 12.426 9.614 46.146 1.00 46.06 109 ARG A CA 1
ATOM 879 C C . ARG A 1 109 ? 13.027 8.439 46.894 1.00 46.06 109 ARG A C 1
ATOM 881 O O . ARG A 1 109 ? 12.275 7.694 47.508 1.00 46.06 109 ARG A O 1
ATOM 888 N N . ALA A 1 110 ? 14.353 8.380 46.819 1.00 48.25 110 ALA A N 1
ATOM 889 C CA . ALA A 1 110 ? 15.261 7.511 47.549 1.00 48.25 110 ALA A CA 1
ATOM 890 C C . ALA A 1 110 ? 15.107 6.015 47.247 1.00 48.25 110 ALA A C 1
ATOM 892 O O . ALA A 1 110 ? 14.281 5.338 47.837 1.00 48.25 110 ALA A O 1
ATOM 893 N N . GLU A 1 111 ? 15.957 5.513 46.357 1.00 42.31 111 GLU A N 1
ATOM 894 C CA . GLU A 1 111 ? 17.132 4.775 46.824 1.00 42.31 111 GLU A CA 1
ATOM 895 C C . GLU A 1 111 ? 18.284 5.019 45.841 1.00 42.31 111 GLU A C 1
ATOM 897 O O . GLU A 1 111 ? 18.133 4.881 44.627 1.00 42.31 111 GLU A O 1
ATOM 902 N N . ASP A 1 112 ? 19.402 5.491 46.391 1.00 53.66 112 ASP A N 1
ATOM 903 C CA . ASP A 1 112 ? 20.705 5.555 45.742 1.00 53.66 112 ASP A CA 1
ATOM 904 C C . ASP A 1 112 ? 21.062 4.178 45.186 1.00 53.66 112 ASP A C 1
ATOM 906 O O . ASP A 1 112 ? 21.280 3.267 45.980 1.00 53.66 112 ASP A O 1
ATOM 910 N N . LYS A 1 113 ? 21.198 4.053 43.861 1.00 50.66 113 LYS A N 1
ATOM 911 C CA . LYS A 1 113 ? 22.312 3.327 43.236 1.00 50.66 113 LYS A CA 1
ATOM 912 C C . LYS A 1 113 ? 22.672 3.982 41.909 1.00 50.66 113 LYS A C 1
ATOM 914 O O . LYS A 1 113 ? 21.918 3.965 40.942 1.00 50.66 113 LYS A O 1
ATOM 919 N N . ASP A 1 114 ? 23.846 4.590 41.941 1.00 57.41 114 ASP A N 1
ATOM 920 C CA . ASP A 1 114 ? 24.763 4.779 40.830 1.00 57.41 114 ASP A CA 1
ATOM 921 C C . ASP A 1 114 ? 24.921 3.465 40.046 1.00 57.41 114 ASP A C 1
ATOM 923 O O . ASP A 1 114 ? 25.740 2.622 40.395 1.00 57.41 114 ASP A O 1
ATOM 927 N N . GLU A 1 115 ? 24.098 3.266 39.018 1.00 58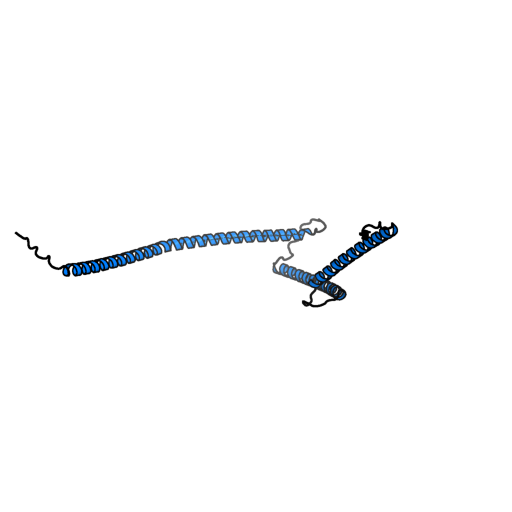.06 115 GLU A N 1
ATOM 928 C CA . GLU A 1 115 ? 24.472 2.453 37.864 1.00 58.06 115 GLU A CA 1
ATOM 929 C C . GLU A 1 115 ? 24.157 3.249 36.602 1.00 58.06 115 GLU A C 1
ATOM 931 O O . GLU A 1 115 ? 23.023 3.645 36.317 1.00 58.06 115 GLU A O 1
ATOM 936 N N . GLY A 1 116 ? 25.234 3.571 35.895 1.00 45.34 116 GLY A N 1
ATOM 937 C CA . GLY A 1 116 ? 25.215 4.385 34.704 1.00 45.34 116 GLY A CA 1
ATOM 938 C C . GLY A 1 116 ? 24.502 3.723 33.527 1.00 45.34 116 GLY A C 1
ATOM 939 O O . GLY A 1 116 ? 24.359 2.512 33.436 1.00 45.34 116 GLY A O 1
ATOM 940 N N . ILE A 1 117 ? 24.154 4.589 32.574 1.00 38.53 117 ILE A N 1
ATOM 941 C CA . ILE A 1 117 ? 23.828 4.281 31.177 1.00 38.53 117 ILE A CA 1
ATOM 942 C C . ILE A 1 117 ? 22.601 3.371 31.006 1.00 38.53 117 ILE A C 1
ATOM 944 O O . ILE A 1 117 ? 22.680 2.148 30.948 1.00 38.53 117 ILE A O 1
ATOM 948 N N . GLY A 1 118 ? 21.446 4.017 30.825 1.00 41.19 118 GLY A N 1
ATOM 949 C CA . GLY A 1 118 ? 20.209 3.361 30.417 1.00 41.19 118 GLY A CA 1
ATOM 950 C C . GLY A 1 118 ? 20.389 2.556 29.129 1.00 41.19 118 GLY A C 1
ATOM 951 O O . GLY A 1 118 ? 20.615 3.119 28.056 1.00 41.19 118 GLY A O 1
ATOM 952 N N . SER A 1 119 ? 20.259 1.236 29.257 1.00 42.25 119 SER A N 1
ATOM 953 C CA . SER A 1 119 ? 20.099 0.323 28.129 1.00 42.25 119 SER A CA 1
ATOM 954 C C . SER A 1 119 ? 18.699 0.479 27.511 1.00 42.25 119 SER A C 1
ATOM 956 O O . SER A 1 119 ? 17.727 0.663 28.248 1.00 42.25 119 SER A O 1
ATOM 958 N N . PRO A 1 120 ? 18.555 0.371 26.176 1.00 49.09 120 PRO A N 1
ATOM 959 C CA . PRO A 1 120 ? 17.262 0.404 25.477 1.00 49.09 120 PRO A CA 1
ATOM 960 C C . PRO A 1 120 ? 16.227 -0.667 25.889 1.00 49.09 120 PRO A C 1
ATOM 962 O O . PRO A 1 120 ? 15.076 -0.573 25.468 1.00 49.09 120 PRO A O 1
ATOM 965 N N . ASP A 1 121 ? 16.605 -1.640 26.724 1.00 46.00 121 ASP A N 1
ATOM 966 C CA . ASP A 1 121 ? 15.820 -2.831 27.098 1.00 46.00 121 ASP A CA 1
ATOM 967 C C . ASP A 1 121 ? 14.612 -2.574 28.018 1.00 46.00 121 ASP A C 1
ATOM 969 O O . ASP A 1 121 ? 13.713 -3.405 28.122 1.00 46.00 121 ASP A O 1
ATOM 973 N N . ILE A 1 122 ? 14.529 -1.405 28.662 1.00 54.19 122 ILE A N 1
ATOM 974 C CA . ILE A 1 122 ? 13.455 -1.093 29.629 1.00 54.19 122 ILE A CA 1
ATOM 975 C C . ILE A 1 122 ? 12.059 -1.132 28.969 1.00 54.19 122 ILE A C 1
ATOM 977 O O . ILE A 1 122 ? 11.069 -1.476 29.610 1.00 54.19 122 ILE A O 1
ATOM 981 N N . TRP A 1 123 ? 11.973 -0.822 27.672 1.00 50.31 123 TRP A N 1
ATOM 982 C CA . TRP A 1 123 ? 10.706 -0.788 26.932 1.00 50.31 123 TRP A CA 1
ATOM 983 C C . TRP A 1 123 ? 10.151 -2.179 26.600 1.00 50.31 123 TRP A C 1
ATOM 985 O O . TRP A 1 123 ? 8.945 -2.316 26.383 1.00 50.31 123 TRP A O 1
ATOM 995 N N . GLU A 1 124 ? 11.009 -3.198 26.508 1.00 52.88 124 GLU A N 1
ATOM 996 C CA . GLU A 1 124 ? 10.571 -4.576 26.266 1.00 52.88 124 GLU A CA 1
ATOM 997 C C . GLU A 1 124 ? 10.046 -5.215 27.551 1.00 52.88 124 GLU A C 1
ATOM 999 O O . GLU A 1 124 ? 9.019 -5.897 27.518 1.00 52.88 124 GLU A O 1
ATOM 1004 N N . ASP A 1 125 ? 10.669 -4.905 28.688 1.00 56.38 125 ASP A N 1
ATOM 1005 C CA . ASP A 1 125 ? 10.240 -5.408 29.992 1.00 56.38 125 ASP A CA 1
ATOM 1006 C C . ASP A 1 125 ? 8.902 -4.787 30.433 1.00 56.38 125 ASP A C 1
ATOM 1008 O O . ASP A 1 125 ? 8.011 -5.491 30.907 1.00 56.38 125 ASP A O 1
ATOM 1012 N N . GLU A 1 126 ? 8.681 -3.495 30.163 1.00 61.47 126 GLU A N 1
ATOM 1013 C CA . GLU A 1 126 ? 7.410 -2.818 30.468 1.00 61.47 126 GLU A CA 1
ATOM 1014 C C . GLU A 1 126 ? 6.238 -3.396 29.645 1.00 61.47 126 GLU A C 1
ATOM 1016 O O . GLU A 1 126 ? 5.159 -3.661 30.181 1.00 61.47 126 GLU A O 1
ATOM 1021 N N . LYS A 1 127 ? 6.469 -3.719 28.363 1.00 67.88 127 LYS A N 1
ATOM 1022 C CA . LYS A 1 127 ? 5.491 -4.441 27.528 1.00 67.88 127 LYS A CA 1
ATOM 1023 C C . LYS A 1 127 ? 5.246 -5.868 28.009 1.00 67.88 127 LYS A C 1
ATOM 1025 O O . LYS A 1 127 ? 4.118 -6.354 27.932 1.00 67.88 127 LYS A O 1
ATOM 1030 N N . ALA A 1 128 ? 6.289 -6.559 28.467 1.00 73.12 128 ALA A N 1
ATOM 1031 C CA . ALA A 1 128 ? 6.161 -7.908 29.006 1.00 73.12 128 ALA A CA 1
ATOM 1032 C C . ALA A 1 128 ? 5.347 -7.910 30.307 1.00 73.12 128 ALA A C 1
ATOM 1034 O O . ALA A 1 128 ? 4.549 -8.819 30.540 1.00 73.12 128 ALA A O 1
ATOM 1035 N N . GLU A 1 129 ? 5.500 -6.886 31.144 1.00 77.00 129 GLU A N 1
ATOM 1036 C CA . GLU A 1 129 ? 4.657 -6.691 32.318 1.00 77.00 129 GLU A CA 1
ATOM 1037 C C . GLU A 1 129 ? 3.200 -6.377 31.967 1.00 77.00 129 GLU A C 1
ATOM 1039 O O . GLU A 1 129 ? 2.304 -6.948 32.590 1.00 77.00 129 GLU A O 1
ATOM 1044 N N . ASP A 1 130 ? 2.944 -5.534 30.963 1.00 77.56 130 ASP A N 1
ATOM 1045 C CA . ASP A 1 130 ? 1.584 -5.252 30.486 1.00 77.56 130 ASP A CA 1
ATOM 1046 C C . ASP A 1 130 ? 0.891 -6.514 29.965 1.00 77.56 130 ASP A C 1
ATOM 1048 O O . ASP A 1 130 ? -0.230 -6.819 30.372 1.00 77.56 130 ASP A O 1
ATOM 1052 N N . LEU A 1 131 ? 1.594 -7.315 29.161 1.00 84.69 131 LEU A N 1
ATOM 1053 C CA . LEU A 1 131 ? 1.100 -8.611 28.694 1.00 84.69 131 LEU A CA 1
ATOM 1054 C C . LEU A 1 131 ? 0.810 -9.564 29.860 1.00 84.69 131 LEU A C 1
ATOM 1056 O O . LEU A 1 131 ? -0.193 -10.272 29.841 1.00 84.69 131 LEU A O 1
ATOM 1060 N N . ARG A 1 132 ? 1.653 -9.589 30.903 1.00 86.75 132 ARG A N 1
ATOM 1061 C CA . ARG A 1 132 ? 1.400 -10.399 32.110 1.00 86.75 132 ARG A CA 1
ATOM 1062 C C . ARG A 1 132 ? 0.160 -9.919 32.864 1.00 86.75 132 ARG A C 1
ATOM 1064 O O . ARG A 1 132 ? -0.618 -10.762 33.312 1.00 86.75 132 ARG A O 1
ATOM 1071 N N . ARG A 1 133 ? -0.037 -8.603 32.996 1.00 90.00 133 ARG A N 1
ATOM 1072 C CA . ARG A 1 133 ? -1.230 -8.008 33.621 1.00 90.00 133 ARG A CA 1
ATOM 1073 C C . ARG A 1 133 ? -2.496 -8.392 32.855 1.00 90.00 133 ARG A C 1
ATOM 1075 O O . ARG A 1 133 ? -3.411 -8.954 33.453 1.00 90.00 133 ARG A O 1
ATOM 1082 N N . GLU A 1 134 ? -2.498 -8.213 31.537 1.00 90.12 134 GLU A N 1
ATOM 1083 C CA . GLU A 1 134 ? -3.612 -8.597 30.662 1.00 90.12 134 GLU A CA 1
ATOM 1084 C C . GLU A 1 134 ? -3.912 -10.103 30.752 1.00 90.12 134 GLU A C 1
ATOM 1086 O O . GLU A 1 134 ? -5.063 -10.520 30.873 1.00 90.12 134 GLU A O 1
ATOM 1091 N N . MET A 1 135 ? -2.875 -10.942 30.795 1.00 93.62 135 MET A N 1
ATOM 1092 C CA . MET A 1 135 ? -3.019 -12.393 30.930 1.00 93.62 135 MET A CA 1
ATOM 1093 C C . MET A 1 135 ? -3.693 -12.790 32.256 1.00 93.62 135 MET A C 1
ATOM 1095 O O . MET A 1 135 ? -4.528 -13.697 32.285 1.00 93.62 135 MET A O 1
ATOM 1099 N N . ILE A 1 136 ? -3.371 -12.097 33.353 1.00 93.25 136 ILE A N 1
ATOM 1100 C CA . ILE A 1 136 ? -4.010 -12.299 34.662 1.00 93.25 136 ILE A CA 1
ATOM 1101 C C . ILE A 1 136 ? -5.476 -11.848 34.628 1.00 93.25 136 ILE A C 1
ATOM 1103 O O . ILE A 1 136 ? -6.343 -12.562 35.138 1.00 93.25 136 ILE A O 1
ATOM 1107 N N . GLU A 1 137 ? -5.774 -10.705 34.015 1.00 93.31 137 GLU A N 1
ATOM 1108 C CA . GLU A 1 137 ? -7.146 -10.201 33.887 1.00 93.31 137 GLU A CA 1
ATOM 1109 C C . GLU A 1 137 ? -8.026 -11.131 33.047 1.00 93.31 137 GLU A C 1
ATOM 1111 O O . GLU A 1 137 ? -9.129 -11.482 33.472 1.00 93.31 137 GLU A O 1
ATOM 1116 N N . LEU A 1 138 ? -7.523 -11.611 31.906 1.00 95.06 138 LEU A N 1
ATOM 1117 C CA . LEU A 1 138 ? -8.229 -12.569 31.053 1.00 95.06 138 LEU A CA 1
ATOM 1118 C C . LEU A 1 138 ? -8.511 -13.887 31.783 1.00 95.06 138 LEU A C 1
ATOM 1120 O O . LEU A 1 138 ? -9.602 -14.444 31.651 1.00 95.06 138 LEU A O 1
ATOM 1124 N N . ARG A 1 139 ? -7.575 -14.376 32.610 1.00 93.19 139 ARG A N 1
ATOM 1125 C CA . ARG A 1 139 ? -7.821 -15.547 33.472 1.00 93.19 139 ARG A CA 1
ATOM 1126 C C . ARG A 1 139 ? -8.955 -15.291 34.461 1.00 93.19 139 ARG A C 1
ATOM 1128 O O . ARG A 1 139 ? -9.856 -16.116 34.571 1.00 93.19 139 ARG A O 1
ATOM 1135 N N . GLN A 1 140 ? -8.947 -14.142 35.138 1.00 93.81 140 GLN A N 1
ATOM 1136 C CA . GLN A 1 140 ? -10.015 -13.787 36.075 1.00 93.81 140 GLN A CA 1
ATOM 1137 C C . GLN A 1 140 ? -11.373 -13.648 35.378 1.00 93.81 140 GLN A C 1
ATOM 1139 O O . GLN A 1 140 ? -12.394 -14.034 35.945 1.00 93.81 140 GLN A O 1
ATOM 1144 N N . GLN A 1 141 ? -11.408 -13.103 34.159 1.00 93.94 141 GLN A N 1
ATOM 1145 C CA . GLN A 1 141 ? -12.631 -13.031 33.358 1.00 93.94 141 GLN A CA 1
ATOM 1146 C C . GLN A 1 141 ? -13.145 -14.425 32.991 1.00 93.94 141 GLN A C 1
ATOM 1148 O O . GLN A 1 141 ? -14.334 -14.688 33.164 1.00 93.94 141 GLN A O 1
ATOM 1153 N N . LEU A 1 142 ? -12.261 -15.332 32.568 1.00 96.25 142 LEU A N 1
ATOM 1154 C CA . LEU A 1 142 ? -12.630 -16.710 32.247 1.00 96.25 142 LEU A CA 1
ATOM 1155 C C . LEU A 1 142 ? -13.191 -17.455 33.466 1.00 96.25 142 LEU A C 1
ATOM 1157 O O . LEU A 1 142 ? -14.180 -18.176 33.349 1.00 96.25 142 LEU A O 1
ATOM 1161 N N . ASP A 1 143 ? -12.597 -17.268 34.645 1.00 96.00 143 ASP A N 1
ATOM 1162 C CA . ASP A 1 143 ? -13.086 -17.893 35.879 1.00 96.00 143 ASP A CA 1
ATOM 1163 C C . ASP A 1 143 ? -14.453 -17.334 36.301 1.00 96.00 143 ASP A C 1
ATOM 1165 O O . ASP A 1 143 ? -15.339 -18.093 36.708 1.00 96.00 143 ASP A O 1
ATOM 1169 N N . LYS A 1 144 ? -14.676 -16.024 36.129 1.00 95.06 144 LYS A N 1
ATOM 1170 C CA . LYS A 1 144 ? -15.999 -15.407 36.318 1.00 95.06 144 LYS A CA 1
ATOM 1171 C C . LYS A 1 144 ? -17.025 -15.975 35.337 1.00 95.06 144 LYS A C 1
ATOM 1173 O O . LYS A 1 144 ? -18.119 -16.335 35.761 1.00 95.06 144 LYS A O 1
ATOM 1178 N N . GLU A 1 145 ? -16.677 -16.098 34.057 1.00 96.38 145 GLU A N 1
ATOM 1179 C CA . GLU A 1 145 ? -17.570 -16.660 33.038 1.00 96.38 145 GLU A CA 1
ATOM 1180 C C . GLU A 1 145 ? -17.937 -18.113 33.360 1.00 96.38 145 GLU A C 1
ATOM 1182 O O . GLU A 1 145 ? -19.109 -18.480 33.311 1.00 96.38 145 GLU A O 1
ATOM 1187 N N . ARG A 1 146 ? -16.958 -18.933 33.759 1.00 96.25 146 ARG A N 1
ATOM 1188 C CA . ARG A 1 146 ? -17.185 -20.324 34.178 1.00 96.25 146 ARG A CA 1
ATOM 1189 C C . ARG A 1 146 ? -18.118 -20.418 35.380 1.00 96.25 146 ARG A C 1
ATOM 1191 O O . ARG A 1 146 ? -19.009 -21.261 35.378 1.00 96.25 146 ARG A O 1
ATOM 1198 N N . SER A 1 147 ? -17.935 -19.551 36.373 1.00 95.88 147 SER A N 1
ATOM 1199 C CA . SER A 1 147 ? -18.803 -19.489 37.554 1.00 95.88 147 SER A CA 1
ATOM 1200 C C . SER A 1 147 ? -20.243 -19.126 37.179 1.00 95.88 147 SER A C 1
ATOM 1202 O O . SER A 1 147 ? -21.187 -19.818 37.562 1.00 95.88 147 SER A O 1
ATOM 1204 N N . VAL A 1 148 ? -20.422 -18.098 36.343 1.00 95.56 148 VAL A N 1
ATOM 1205 C CA . VAL A 1 148 ? -21.747 -17.693 35.849 1.00 95.56 148 VAL A CA 1
ATOM 1206 C C . VAL A 1 148 ? -22.384 -18.799 35.008 1.00 95.56 148 VAL A C 1
ATOM 1208 O O . VAL A 1 148 ? -23.567 -19.088 35.175 1.00 95.56 148 VAL A O 1
ATOM 1211 N N . ARG A 1 149 ? -21.612 -19.456 34.136 1.00 97.31 149 ARG A N 1
ATOM 1212 C CA . ARG A 1 149 ? -22.094 -20.574 33.319 1.00 97.31 149 ARG A CA 1
ATOM 1213 C C . ARG A 1 149 ? -22.575 -21.731 34.188 1.00 97.31 149 ARG A C 1
ATOM 1215 O O . ARG A 1 149 ? -23.676 -22.214 33.961 1.00 97.31 149 ARG A O 1
ATOM 1222 N N . MET A 1 150 ? -21.807 -22.113 35.206 1.00 96.00 150 MET A N 1
ATOM 1223 C CA . MET A 1 150 ? -22.206 -23.151 36.160 1.00 96.00 150 MET A CA 1
ATOM 1224 C C . MET A 1 150 ? -23.521 -22.792 36.867 1.00 96.00 150 MET A C 1
ATOM 1226 O O . MET A 1 150 ? -24.420 -23.625 36.944 1.00 96.00 150 MET A O 1
ATOM 1230 N N . MET A 1 151 ? -23.671 -21.541 37.315 1.00 96.44 151 MET A N 1
ATOM 1231 C CA . MET A 1 151 ? -24.901 -21.064 37.957 1.00 96.44 151 MET A CA 1
ATOM 1232 C C . MET A 1 151 ? -26.109 -21.112 37.010 1.00 96.44 151 MET A C 1
ATOM 1234 O O . MET A 1 151 ? -27.196 -21.526 37.408 1.00 96.44 151 MET A O 1
ATOM 1238 N N . LEU A 1 152 ? -25.934 -20.708 35.749 1.00 95.06 152 LEU A N 1
ATOM 1239 C CA . LEU A 1 152 ? -26.998 -20.765 34.745 1.00 95.06 152 LEU A CA 1
ATOM 1240 C C . LEU A 1 152 ? -27.361 -22.206 34.377 1.00 95.06 152 LEU A C 1
ATOM 124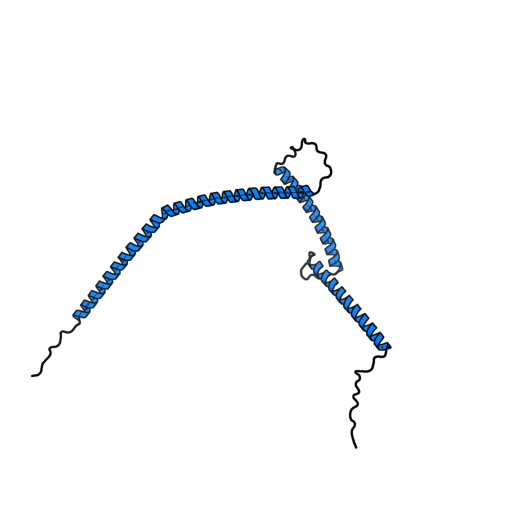2 O O . LEU A 1 152 ? -28.542 -22.522 34.265 1.00 95.06 152 LEU A O 1
ATOM 1246 N N . GLU A 1 153 ? -26.378 -23.092 34.228 1.00 94.75 153 GLU A N 1
ATOM 1247 C CA . GLU A 1 153 ? -26.607 -24.518 33.980 1.00 94.75 153 GLU A CA 1
ATOM 1248 C C . GLU A 1 153 ? -27.377 -25.177 35.135 1.00 94.75 153 GLU A C 1
ATOM 1250 O O . GLU A 1 153 ? -28.266 -25.996 34.898 1.00 94.75 153 GLU A O 1
ATOM 1255 N N . GLU A 1 154 ? -27.094 -24.794 36.381 1.00 94.94 154 GLU A N 1
ATOM 1256 C CA . GLU A 1 154 ? -27.846 -25.250 37.551 1.00 94.94 154 GLU A CA 1
ATOM 1257 C C . GLU A 1 154 ? -29.291 -24.727 37.548 1.00 94.94 154 GLU A C 1
ATOM 1259 O O . GLU A 1 154 ? -30.227 -25.497 37.781 1.00 94.94 154 GLU A O 1
ATOM 1264 N N . GLN A 1 155 ? -29.503 -23.450 37.208 1.00 93.62 155 GLN A N 1
ATOM 1265 C CA . GLN A 1 155 ? -30.849 -22.888 37.058 1.00 93.62 155 GLN A CA 1
ATOM 1266 C C . GLN A 1 155 ? -31.640 -23.581 35.944 1.00 93.62 155 GLN A C 1
ATOM 1268 O O . GLN A 1 155 ? -32.802 -23.929 36.155 1.00 93.62 155 GLN A O 1
ATOM 1273 N N . VAL A 1 156 ? -31.019 -23.833 34.787 1.00 91.62 156 VAL A N 1
ATOM 1274 C CA . VAL A 1 156 ? -31.641 -24.571 33.677 1.00 91.62 156 VAL A CA 1
ATOM 1275 C C . VAL A 1 156 ? -32.020 -25.974 34.129 1.00 91.62 156 VAL A C 1
ATOM 1277 O O . VAL A 1 156 ? -33.176 -26.361 33.978 1.00 91.62 156 VAL A O 1
ATOM 1280 N N . ARG A 1 157 ? -31.100 -26.707 34.767 1.00 91.44 157 ARG A N 1
ATOM 1281 C CA . ARG A 1 157 ? -31.370 -28.053 35.288 1.00 91.44 157 ARG A CA 1
ATOM 1282 C C . ARG A 1 157 ? -32.524 -28.056 36.294 1.00 91.44 157 ARG A C 1
ATOM 1284 O O . ARG A 1 157 ? -33.362 -28.955 36.262 1.00 91.44 157 ARG A O 1
ATOM 1291 N N . SER A 1 158 ? -32.588 -27.054 37.170 1.00 89.81 158 SER A N 1
ATOM 1292 C CA . SER A 1 158 ? -33.679 -26.897 38.136 1.00 89.81 158 SER A CA 1
ATOM 1293 C C . SER A 1 158 ? -35.018 -26.629 37.443 1.00 89.81 158 SER A C 1
ATOM 1295 O O . SER A 1 158 ? -36.009 -27.302 37.732 1.00 89.81 158 SER A O 1
ATOM 1297 N N . LEU A 1 159 ? -35.061 -25.705 36.480 1.00 88.25 159 LEU A N 1
ATOM 1298 C CA . LEU A 1 159 ? -36.267 -25.413 35.698 1.00 88.25 159 LEU A CA 1
ATOM 1299 C C . LEU A 1 159 ? -36.733 -26.631 34.895 1.00 88.25 159 LEU A C 1
ATOM 1301 O O . LEU A 1 159 ? -37.923 -26.945 34.878 1.00 88.25 159 LEU A O 1
ATOM 1305 N N . GLU A 1 160 ? -35.804 -27.350 34.268 1.00 85.81 160 GLU A N 1
ATOM 1306 C CA . GLU A 1 160 ? -36.094 -28.588 33.552 1.00 85.81 160 GLU A CA 1
ATOM 1307 C C . GLU A 1 160 ? -36.688 -29.644 34.482 1.00 85.81 160 GLU A C 1
ATOM 1309 O O . GLU A 1 160 ? -37.706 -30.239 34.130 1.00 85.81 160 GLU A O 1
ATOM 1314 N N . ALA A 1 161 ? -36.130 -29.827 35.683 1.00 83.94 161 ALA A N 1
ATOM 1315 C CA . ALA A 1 161 ? -36.654 -30.763 36.676 1.00 83.94 161 ALA A CA 1
ATOM 1316 C C . ALA A 1 161 ? -38.086 -30.414 37.120 1.00 83.94 161 ALA A C 1
ATOM 1318 O O . ALA A 1 161 ? -38.902 -31.315 37.312 1.00 83.94 161 ALA A O 1
ATOM 1319 N N . HIS A 1 162 ? -38.424 -29.124 37.222 1.00 82.88 162 HIS A N 1
ATOM 1320 C CA . HIS A 1 162 ? -39.785 -28.679 37.539 1.00 82.88 162 HIS A CA 1
ATOM 1321 C C . HIS A 1 162 ? -40.754 -28.818 36.354 1.00 82.88 162 HIS A C 1
ATOM 1323 O O . HIS A 1 162 ? -41.943 -29.053 36.558 1.00 82.88 162 HIS A O 1
ATOM 1329 N N . MET A 1 163 ? -40.274 -28.698 35.112 1.00 79.00 163 MET A N 1
ATOM 1330 C CA . MET A 1 163 ? -41.118 -28.738 33.909 1.00 79.00 163 MET A CA 1
ATOM 1331 C C . MET A 1 163 ? -41.316 -30.133 33.318 1.00 79.00 163 MET A C 1
ATOM 1333 O O . MET A 1 163 ? -42.336 -30.392 32.674 1.00 79.00 163 MET A O 1
ATOM 1337 N N . TYR A 1 164 ? -40.373 -31.049 33.533 1.00 77.75 164 TYR A N 1
ATOM 1338 C CA . TYR A 1 164 ? -40.472 -32.435 33.083 1.00 77.75 164 TYR A CA 1
ATOM 1339 C C . TYR A 1 164 ? -41.737 -33.174 33.560 1.00 77.75 164 TYR A C 1
ATOM 1341 O O . TYR A 1 164 ? -42.366 -33.834 32.727 1.00 77.75 164 TYR A O 1
ATOM 1349 N N . PRO A 1 165 ? -42.177 -33.061 34.833 1.00 77.69 165 PRO A N 1
ATOM 1350 C CA . PRO A 1 165 ? -43.415 -33.703 35.268 1.00 77.69 165 PRO A CA 1
ATOM 1351 C C . PRO A 1 165 ? -44.649 -33.181 34.521 1.00 77.69 165 PRO A C 1
ATOM 1353 O O . PRO A 1 165 ? -45.537 -33.975 34.218 1.00 77.69 165 PRO A O 1
ATOM 1356 N N . GLU A 1 166 ? -44.702 -31.898 34.148 1.00 79.56 166 GLU A N 1
ATOM 1357 C CA . GLU A 1 166 ? -45.831 -31.372 33.367 1.00 79.56 166 GLU A CA 1
ATOM 1358 C C . GLU A 1 166 ? -45.794 -31.805 31.901 1.00 79.56 166 GLU A C 1
ATOM 1360 O O . GLU A 1 166 ? -46.822 -32.202 31.353 1.00 79.56 166 GLU A O 1
ATOM 1365 N N . LYS A 1 167 ? -44.613 -31.851 31.272 1.00 79.12 167 LYS A N 1
ATOM 1366 C CA . LYS A 1 167 ? -44.485 -32.409 29.913 1.00 79.12 167 LYS A CA 1
ATOM 1367 C C . LYS A 1 167 ? -44.936 -33.872 29.859 1.00 79.12 167 LYS A C 1
ATOM 1369 O O . LYS A 1 167 ? -45.653 -34.254 28.936 1.00 79.12 167 LYS A O 1
ATOM 1374 N N . LEU A 1 168 ? -44.569 -34.675 30.861 1.00 79.75 168 LEU A N 1
ATOM 1375 C CA . LEU A 1 168 ? -44.998 -36.073 30.972 1.00 79.75 168 LEU A CA 1
ATOM 1376 C C . LEU A 1 168 ? -46.515 -36.205 31.155 1.00 79.75 168 LEU A C 1
ATOM 1378 O O . LEU A 1 168 ? -47.127 -37.049 30.499 1.00 79.75 168 LEU A O 1
ATOM 1382 N N . LYS A 1 169 ? -47.135 -35.362 31.991 1.00 82.88 169 LYS A N 1
ATOM 1383 C CA . LYS A 1 169 ? -48.597 -35.348 32.173 1.00 82.88 169 LYS A CA 1
ATOM 1384 C C . LYS A 1 169 ? -49.336 -35.006 30.879 1.00 82.88 169 LYS A C 1
ATOM 1386 O O . LYS A 1 169 ? -50.300 -35.690 30.544 1.00 82.88 169 LYS A O 1
ATOM 1391 N N . VAL A 1 170 ? -48.868 -34.007 30.127 1.00 85.75 170 VAL A N 1
ATOM 1392 C CA . VAL A 1 170 ? -49.473 -33.618 28.839 1.00 85.75 170 VAL A CA 1
ATOM 1393 C C . VAL A 1 170 ? -49.379 -34.754 27.818 1.00 85.75 170 VAL A C 1
ATOM 1395 O O . VAL A 1 170 ? -50.371 -35.078 27.166 1.00 85.75 170 VAL A O 1
ATOM 1398 N N . ILE A 1 171 ? -48.218 -35.408 27.713 1.00 86.94 171 ILE A N 1
ATOM 1399 C CA . ILE A 1 171 ? -48.031 -36.555 26.812 1.00 86.94 171 ILE A CA 1
ATOM 1400 C C . ILE A 1 171 ? -48.957 -37.709 27.208 1.00 86.94 171 ILE A C 1
ATOM 1402 O O . ILE A 1 171 ? -49.643 -38.264 26.351 1.00 86.94 171 ILE A O 1
ATOM 1406 N N . ALA A 1 172 ? -49.023 -38.046 28.499 1.00 86.25 172 ALA A N 1
ATOM 1407 C CA . ALA A 1 172 ? -49.903 -39.101 28.992 1.00 86.25 172 ALA A CA 1
ATOM 1408 C C . ALA A 1 172 ? -51.378 -38.810 28.666 1.00 86.25 172 ALA A C 1
ATOM 1410 O O . ALA A 1 172 ? -52.086 -39.688 28.171 1.00 86.25 172 ALA A O 1
ATOM 1411 N N . GLN A 1 173 ? -51.823 -37.566 28.864 1.00 91.12 173 GLN A N 1
ATOM 1412 C CA . GLN A 1 173 ? -53.184 -37.143 28.540 1.00 91.12 173 GLN A CA 1
ATOM 1413 C C . GLN A 1 173 ? -53.474 -37.223 27.034 1.00 91.12 173 GLN A C 1
ATOM 1415 O O . GLN A 1 173 ? -54.545 -37.683 26.633 1.00 91.12 173 GLN A O 1
ATOM 1420 N N . GLN A 1 174 ? -52.519 -36.828 26.189 1.00 91.69 174 GLN A N 1
ATOM 1421 C CA . GLN A 1 174 ? -52.665 -36.907 24.737 1.00 91.69 174 GLN A CA 1
ATOM 1422 C C . GLN A 1 174 ? -52.769 -38.357 24.246 1.00 91.69 174 GLN A C 1
ATOM 1424 O O . GLN A 1 174 ? -53.647 -38.665 23.438 1.00 91.69 174 GLN A O 1
ATOM 1429 N N . VAL A 1 175 ? -51.933 -39.256 24.772 1.00 93.19 175 VAL A N 1
ATOM 1430 C CA . VAL A 1 175 ? -51.994 -40.693 24.455 1.00 93.19 175 VAL A CA 1
ATOM 1431 C C . VAL A 1 175 ? -53.346 -41.280 24.863 1.00 93.19 175 VAL A C 1
ATOM 1433 O O . VAL A 1 175 ? -53.953 -42.030 24.099 1.00 93.19 175 VAL A O 1
ATOM 1436 N N . GLN A 1 176 ? -53.862 -40.901 26.033 1.00 92.19 176 GLN A N 1
ATOM 1437 C CA . GLN A 1 176 ? -55.153 -41.382 26.523 1.00 92.19 176 GLN A CA 1
ATOM 1438 C C . GLN A 1 176 ? -56.323 -40.926 25.634 1.00 92.19 176 GLN A C 1
ATOM 1440 O O . GLN A 1 176 ? -57.233 -41.708 25.351 1.00 92.19 176 GLN A O 1
ATOM 1445 N N . LEU A 1 177 ? -56.282 -39.684 25.141 1.00 93.75 177 LEU A N 1
ATOM 1446 C CA . LEU A 1 177 ? -57.291 -39.164 24.218 1.00 93.75 177 LEU A CA 1
ATOM 1447 C C . LEU A 1 177 ? -57.224 -39.859 22.850 1.00 93.75 177 LEU A C 1
ATOM 1449 O O . LEU A 1 177 ? -58.260 -40.183 22.269 1.00 93.75 177 LEU A O 1
ATOM 1453 N N . GLN A 1 178 ? -56.015 -40.129 22.354 1.00 93.69 178 GLN A N 1
ATOM 1454 C CA . GLN A 1 178 ? -55.812 -40.841 21.094 1.00 93.69 178 GLN A CA 1
ATOM 1455 C C . GLN A 1 178 ? -56.353 -42.276 21.165 1.00 93.69 178 GLN A C 1
ATOM 1457 O O . GLN A 1 178 ? -57.071 -42.695 20.258 1.00 93.69 178 GLN A O 1
ATOM 1462 N N . GLN A 1 179 ? -56.105 -42.990 22.269 1.00 92.44 179 GLN A N 1
ATOM 1463 C CA . GLN A 1 179 ? -56.668 -44.325 22.492 1.00 92.44 179 GLN A CA 1
ATOM 1464 C C . GLN A 1 179 ? -58.202 -44.313 22.527 1.00 92.44 179 GLN A C 1
ATOM 1466 O O . GLN A 1 179 ? -58.829 -45.196 21.945 1.00 92.44 179 GLN A O 1
ATOM 1471 N N . GLN A 1 180 ? -58.830 -43.308 23.151 1.00 92.12 180 GLN A N 1
ATOM 1472 C CA . GLN A 1 180 ? -60.293 -43.175 23.113 1.00 92.12 180 GLN A CA 1
ATOM 1473 C C . GLN A 1 180 ? -60.814 -42.951 21.692 1.00 92.12 180 GLN A C 1
ATOM 1475 O O . GLN A 1 180 ? -61.776 -43.599 21.282 1.00 92.12 180 GLN A O 1
ATOM 1480 N N . GLN A 1 181 ? -60.182 -42.062 20.923 1.00 92.00 181 GLN A N 1
ATOM 1481 C CA . GLN A 1 181 ? -60.576 -41.821 19.534 1.00 92.00 181 GLN A CA 1
ATOM 1482 C C . GLN A 1 181 ? -60.439 -43.082 18.676 1.00 92.00 181 GLN A C 1
ATOM 1484 O O . GLN A 1 181 ? -61.279 -43.339 17.816 1.00 92.00 181 GLN A O 1
ATOM 1489 N N . GLU A 1 182 ? -59.395 -43.875 18.905 1.00 92.81 182 GLU A N 1
ATOM 1490 C CA . GLU A 1 182 ? -59.174 -45.136 18.205 1.00 92.81 182 GLU A CA 1
ATOM 1491 C C . GLU A 1 182 ? -60.215 -46.196 18.587 1.00 92.81 182 GLU A C 1
ATOM 1493 O O . GLU A 1 182 ? -60.801 -46.810 17.697 1.00 92.81 182 GLU A O 1
ATOM 1498 N N . GLN A 1 183 ? -60.556 -46.327 19.875 1.00 91.75 183 GLN A N 1
ATOM 1499 C CA . GLN A 1 183 ? -61.649 -47.200 20.322 1.00 91.75 183 GLN A CA 1
ATOM 1500 C C . GLN A 1 183 ? -62.995 -46.813 19.702 1.00 91.75 183 GLN A C 1
ATOM 1502 O O . GLN A 1 183 ? -63.728 -47.681 19.229 1.00 91.75 183 GLN A O 1
ATOM 1507 N N . VAL A 1 184 ? -63.317 -45.516 19.654 1.00 93.75 184 VAL A N 1
ATOM 1508 C CA . VAL A 1 184 ? -64.550 -45.030 19.012 1.00 93.75 184 VAL A CA 1
ATOM 1509 C C . VAL A 1 184 ? -64.553 -45.366 17.522 1.00 93.75 184 VAL A C 1
ATOM 1511 O O . VAL A 1 184 ? -65.577 -45.788 16.982 1.00 93.75 184 VAL A O 1
ATOM 1514 N N . ARG A 1 185 ? -63.405 -45.221 16.853 1.00 94.12 185 ARG A N 1
ATOM 1515 C CA . ARG A 1 185 ? -63.256 -45.541 15.429 1.00 94.12 185 ARG A CA 1
ATOM 1516 C C . ARG A 1 185 ? -63.471 -47.032 15.160 1.00 94.12 185 ARG A C 1
ATOM 1518 O O . ARG A 1 185 ? -64.191 -47.369 14.223 1.00 94.12 185 ARG A O 1
ATOM 1525 N N . LEU A 1 186 ? -62.910 -47.901 16.003 1.00 93.50 186 LEU A N 1
ATOM 1526 C CA . LEU A 1 186 ? -63.086 -49.354 15.921 1.00 93.50 186 LEU A CA 1
ATOM 1527 C C . LEU A 1 186 ? -64.540 -49.765 16.169 1.00 93.50 186 LEU A C 1
ATOM 1529 O O . LEU A 1 186 ? -65.098 -50.518 15.379 1.00 93.50 186 LEU A O 1
ATOM 1533 N N . LEU A 1 187 ? -65.192 -49.217 17.201 1.00 92.19 187 LEU A N 1
ATOM 1534 C CA . LEU A 1 187 ? -66.613 -49.472 17.470 1.00 92.19 187 LEU A CA 1
ATOM 1535 C C . LEU A 1 187 ? -67.509 -49.039 16.302 1.00 92.19 187 LEU A C 1
ATOM 1537 O O . LEU A 1 187 ? -68.471 -49.727 15.959 1.00 92.19 187 LEU A O 1
ATOM 1541 N N . HIS A 1 188 ? -67.201 -47.902 15.675 1.00 92.06 188 HIS A N 1
ATOM 1542 C CA . HIS A 1 188 ? -67.934 -47.435 14.504 1.00 92.06 188 HIS A CA 1
ATOM 1543 C C . HIS A 1 188 ? -67.734 -48.361 13.296 1.00 92.06 188 HIS A C 1
ATOM 1545 O O . HIS A 1 188 ? -68.706 -48.698 12.621 1.00 92.06 188 HIS A O 1
ATOM 1551 N N . GLN A 1 189 ? -66.501 -48.816 13.054 1.00 90.62 189 GLN A N 1
ATOM 1552 C CA . GLN A 1 189 ? -66.198 -49.788 12.003 1.00 90.62 189 GLN A CA 1
ATOM 1553 C C . GLN A 1 189 ? -66.930 -51.114 12.234 1.00 90.62 189 GLN A C 1
ATOM 1555 O O . GLN A 1 189 ? -67.597 -51.609 11.330 1.00 90.62 189 GLN A O 1
ATOM 1560 N N . GLU A 1 190 ? -66.900 -51.641 13.456 1.00 89.69 190 GLU A N 1
ATOM 1561 C CA . GLU A 1 190 ? -67.592 -52.880 13.815 1.00 89.69 190 GLU A CA 1
ATOM 1562 C C . GLU A 1 190 ? -69.117 -52.745 13.648 1.00 89.69 190 GLU A C 1
ATOM 1564 O O . GLU A 1 190 ? -69.801 -53.680 13.229 1.00 89.69 190 GLU A O 1
ATOM 1569 N N . LYS A 1 191 ? -69.678 -51.561 13.930 1.00 89.31 191 LYS A N 1
ATOM 1570 C CA . LYS A 1 191 ? -71.097 -51.274 13.687 1.00 89.31 191 LYS A CA 1
ATOM 1571 C C . LYS A 1 191 ? -71.438 -51.308 12.193 1.00 89.31 191 LYS A C 1
ATOM 1573 O O . LYS A 1 191 ? -72.436 -51.925 11.829 1.00 89.31 191 LYS A O 1
ATOM 1578 N N . LEU A 1 192 ? -70.607 -50.698 11.345 1.00 87.06 192 LEU A N 1
ATOM 1579 C CA . LEU A 1 192 ? -70.772 -50.727 9.886 1.00 87.06 192 LEU A CA 1
ATOM 1580 C C . LEU A 1 192 ? -70.646 -52.149 9.324 1.00 87.06 192 LEU A C 1
ATOM 1582 O O . LEU A 1 192 ? -71.399 -52.535 8.431 1.00 87.06 192 LEU A O 1
ATOM 1586 N N . GLU A 1 193 ? -69.720 -52.948 9.854 1.00 86.44 193 GLU A N 1
ATOM 1587 C CA . GLU A 1 193 ? -69.560 -54.352 9.467 1.00 86.44 193 GLU A CA 1
ATOM 1588 C C . GLU A 1 193 ? -70.775 -55.194 9.861 1.00 86.44 193 GLU A C 1
ATOM 1590 O O . GLU A 1 193 ? -71.273 -55.963 9.037 1.00 86.44 193 GLU A O 1
ATOM 1595 N N . ARG A 1 194 ? -71.309 -55.016 11.078 1.00 84.25 194 ARG A N 1
ATOM 1596 C CA . ARG A 1 194 ? -72.555 -55.675 11.505 1.00 84.25 194 ARG A CA 1
ATOM 1597 C C . ARG A 1 194 ? -73.738 -55.287 10.623 1.00 84.25 194 ARG A C 1
ATOM 1599 O O . ARG A 1 194 ? -74.539 -56.149 10.272 1.00 84.25 194 ARG A O 1
ATOM 1606 N N . GLU A 1 195 ? -73.847 -54.017 10.246 1.00 82.31 195 GLU A N 1
ATOM 1607 C CA . GLU A 1 195 ? -74.912 -53.537 9.363 1.00 82.31 195 GLU A CA 1
ATOM 1608 C C . GLU A 1 195 ? -74.795 -54.152 7.959 1.00 82.31 195 GLU A C 1
ATOM 1610 O O . GLU A 1 195 ? -75.776 -54.685 7.437 1.00 82.31 195 GLU A O 1
ATOM 1615 N N . GLN A 1 196 ? -73.583 -54.211 7.392 1.00 80.69 196 GLN A N 1
ATOM 1616 C CA . GLN A 1 196 ? -73.331 -54.911 6.128 1.00 80.69 196 GLN A CA 1
ATOM 1617 C C . GLN A 1 196 ? -73.615 -56.416 6.208 1.00 80.69 196 GLN A C 1
ATOM 1619 O O . GLN A 1 196 ? -74.192 -56.979 5.277 1.00 80.69 196 GLN A O 1
ATOM 1624 N N . GLN A 1 197 ? -73.243 -57.086 7.303 1.00 77.50 197 GLN A N 1
ATOM 1625 C CA . GLN A 1 197 ? -73.562 -58.502 7.509 1.00 77.50 197 GLN A CA 1
ATOM 1626 C C . GLN A 1 197 ? -75.073 -58.734 7.608 1.00 77.50 197 GLN A C 1
ATOM 1628 O O . GLN A 1 197 ? -75.579 -59.714 7.055 1.00 77.50 197 GLN A O 1
ATOM 1633 N N . HIS A 1 198 ? -75.804 -57.825 8.256 1.00 76.38 198 HIS A N 1
ATOM 1634 C CA . HIS A 1 198 ? -77.258 -57.895 8.339 1.00 76.38 198 HIS A CA 1
ATOM 1635 C C . HIS A 1 198 ? -77.894 -57.732 6.947 1.00 76.38 198 HIS A C 1
ATOM 1637 O O . HIS A 1 198 ? -78.692 -58.577 6.539 1.00 76.38 198 HIS A O 1
ATOM 1643 N N . LEU A 1 199 ? -77.472 -56.727 6.172 1.00 75.75 199 LEU A N 1
ATOM 1644 C CA . LEU A 1 199 ? -77.897 -56.535 4.777 1.00 75.75 199 LEU A CA 1
ATOM 1645 C C . LEU A 1 199 ? -77.598 -57.766 3.910 1.00 75.75 199 LEU A C 1
ATOM 1647 O O . LEU A 1 199 ? -78.457 -58.225 3.159 1.00 75.75 199 LEU A O 1
ATOM 1651 N N . ARG A 1 200 ? -76.403 -58.350 4.051 1.00 73.88 200 ARG A N 1
ATOM 1652 C CA . ARG A 1 200 ? -76.011 -59.558 3.317 1.00 73.88 200 ARG A CA 1
ATOM 1653 C C . ARG A 1 200 ? -76.878 -60.761 3.689 1.00 73.88 200 ARG A C 1
ATOM 1655 O O . ARG A 1 200 ? -77.261 -61.510 2.800 1.00 73.88 200 ARG A O 1
ATOM 1662 N N . THR A 1 201 ? -77.215 -60.931 4.966 1.00 68.31 201 THR A N 1
ATOM 1663 C CA . THR A 1 201 ? -78.043 -62.054 5.440 1.00 68.31 201 THR A CA 1
ATOM 1664 C C . THR A 1 201 ? -79.490 -61.951 4.948 1.00 68.31 201 THR A C 1
ATOM 1666 O O . THR A 1 201 ? -80.083 -62.973 4.620 1.00 68.31 201 THR A O 1
ATOM 1669 N N . GLN A 1 202 ? -80.046 -60.740 4.818 1.00 64.38 202 GLN A N 1
ATOM 1670 C CA . GLN A 1 202 ? -81.397 -60.547 4.265 1.00 64.38 202 GLN A CA 1
ATOM 1671 C C . GLN A 1 202 ? -81.486 -60.785 2.745 1.00 64.38 202 GLN A C 1
ATOM 1673 O O . GLN A 1 202 ? -82.574 -61.038 2.235 1.00 64.38 202 GLN A O 1
ATOM 1678 N N . LEU A 1 203 ? -80.364 -60.723 2.019 1.00 59.81 203 LEU A N 1
ATOM 1679 C CA . LEU A 1 203 ? -80.308 -60.922 0.564 1.00 59.81 203 LEU A CA 1
ATOM 1680 C C . LEU A 1 203 ? -80.042 -62.378 0.140 1.00 59.81 203 LEU A C 1
ATOM 1682 O O . LEU A 1 203 ? -80.034 -62.656 -1.060 1.00 59.81 203 LEU A O 1
ATOM 1686 N N . LEU A 1 204 ? -79.812 -63.312 1.075 1.00 56.38 204 LEU A N 1
ATOM 1687 C CA . LEU A 1 204 ? -79.689 -64.726 0.712 1.00 56.38 204 LEU A CA 1
ATOM 1688 C C . LEU A 1 204 ? -81.075 -65.304 0.354 1.00 56.38 204 LEU A C 1
ATOM 1690 O O . LEU A 1 204 ? -81.981 -65.261 1.187 1.00 56.38 204 LEU A O 1
ATOM 1694 N N . PRO A 1 205 ? -81.258 -65.873 -0.853 1.00 58.69 205 PRO A N 1
ATOM 1695 C CA . PRO A 1 205 ? -82.505 -66.535 -1.217 1.00 58.69 205 PRO A CA 1
ATOM 1696 C C . PRO A 1 205 ? -82.713 -67.803 -0.367 1.00 58.69 205 PRO A C 1
ATOM 1698 O O . PRO A 1 205 ? -81.731 -68.450 0.013 1.00 58.69 205 PRO A O 1
ATOM 1701 N N . PRO A 1 206 ? -83.970 -68.189 -0.067 1.00 56.94 206 PRO A N 1
ATOM 1702 C CA . PRO A 1 206 ? -84.241 -69.422 0.662 1.00 56.94 206 PRO A CA 1
ATOM 1703 C C . PRO A 1 206 ? -83.703 -70.629 -0.127 1.00 56.94 206 PRO A C 1
ATOM 1705 O O . PRO A 1 206 ? -83.752 -70.621 -1.362 1.00 56.94 206 PRO A O 1
ATOM 1708 N N . PRO A 1 207 ? -83.177 -71.665 0.553 1.00 58.94 207 PRO A N 1
ATOM 1709 C CA . PRO A 1 207 ? -82.615 -72.825 -0.125 1.00 58.94 207 PRO A CA 1
ATOM 1710 C C . PRO A 1 207 ? -83.691 -73.513 -0.973 1.00 58.94 207 PRO A C 1
ATOM 1712 O O . PRO A 1 207 ? -84.793 -73.791 -0.498 1.00 58.94 207 PRO A O 1
ATOM 1715 N N . ALA A 1 208 ? -83.370 -73.754 -2.247 1.00 51.88 208 ALA A N 1
ATOM 1716 C CA . ALA A 1 208 ? -84.288 -74.366 -3.197 1.00 51.88 208 ALA A CA 1
ATOM 1717 C C . ALA A 1 208 ? -84.612 -75.820 -2.792 1.00 51.88 208 ALA A C 1
ATOM 1719 O O . ALA A 1 208 ? -83.706 -76.554 -2.388 1.00 51.88 208 ALA A O 1
ATOM 1720 N N . PRO A 1 209 ? -85.880 -76.256 -2.913 1.00 57.81 209 PRO A N 1
ATOM 1721 C CA . PRO A 1 209 ? -86.283 -77.611 -2.570 1.00 57.81 209 PRO A CA 1
ATOM 1722 C C . PRO A 1 209 ? -85.657 -78.610 -3.547 1.00 57.81 209 PRO A C 1
ATOM 1724 O O . PRO A 1 209 ? -85.875 -78.558 -4.758 1.00 57.81 209 PRO A O 1
ATOM 1727 N N . THR A 1 210 ? -84.862 -79.534 -3.016 1.00 56.66 210 THR A N 1
ATOM 1728 C CA . THR A 1 210 ? -84.272 -80.635 -3.776 1.00 56.66 210 THR A CA 1
ATOM 1729 C C . THR A 1 210 ? -85.335 -81.694 -4.058 1.00 56.66 210 THR A C 1
ATOM 1731 O O . THR A 1 210 ? -85.766 -82.408 -3.156 1.00 56.66 210 THR A O 1
ATOM 1734 N N . HIS A 1 211 ? -85.758 -81.806 -5.318 1.00 53.16 211 HIS A N 1
ATOM 1735 C CA . HIS A 1 211 ? -86.510 -82.961 -5.805 1.00 53.16 211 HIS A CA 1
ATOM 1736 C C . HIS A 1 211 ? -85.558 -84.150 -5.993 1.00 53.16 211 HIS A C 1
ATOM 1738 O O . HIS A 1 211 ? -84.606 -84.076 -6.768 1.00 53.16 211 HIS A O 1
ATOM 1744 N N . HIS A 1 212 ? -85.828 -85.246 -5.287 1.00 45.94 212 HIS A N 1
ATOM 1745 C CA . HIS A 1 212 ? -85.154 -86.533 -5.454 1.00 45.94 212 HIS A CA 1
ATOM 1746 C C . HIS A 1 212 ? -85.962 -87.400 -6.441 1.00 45.94 212 HIS A C 1
ATOM 1748 O O . HIS A 1 212 ? -87.173 -87.528 -6.239 1.00 45.94 212 HIS A O 1
ATOM 1754 N N . PRO A 1 213 ? -85.361 -87.980 -7.498 1.00 60.75 213 PRO A N 1
ATOM 1755 C CA . PRO A 1 213 ? -86.030 -88.978 -8.323 1.00 60.75 213 PRO A CA 1
ATOM 1756 C C . PRO A 1 213 ? -85.957 -90.372 -7.679 1.00 60.75 213 PRO A C 1
ATOM 1758 O O . PRO A 1 213 ? -85.018 -90.680 -6.945 1.00 60.75 213 PRO A O 1
ATOM 1761 N N . THR A 1 214 ? -87.010 -91.139 -7.960 1.00 57.59 214 THR A N 1
ATOM 1762 C CA . THR A 1 214 ? -87.387 -92.473 -7.461 1.00 57.59 214 THR A CA 1
ATOM 1763 C C . THR A 1 214 ? -86.370 -93.569 -7.743 1.00 57.59 214 THR A C 1
ATOM 1765 O O . THR A 1 214 ? -85.807 -93.575 -8.860 1.00 57.59 214 THR A O 1
#